Protein AF-A0AAD3VNK3-F1 (afdb_monomer_lite)

Radius of gyration: 40.12 Å; chains: 1; bounding box: 83×45×98 Å

Foldseek 3Di:
DDDPPPPCPPPCDPVNLVVLQVQQVVVVVVVDDSLVSLVVVCVVVVHDSVVSVVSNVVSCVVVVDDPPDPDDDDDDDDDDDDPDPPPVVNVVVVVVCVVVVCVVVVDDCVVVVVVVVVVVVVVVVVVVVVVVVVVVVVVVVVVVVVVVVVVVLVVLLVVLVVVLVVLVVVLVPDDPVVNVVCVVVSVVVSVVSVCVSVVD

Sequence (200 aa):
MSISNKDARIRWEDDREQDLWDFMRRRLQDGLSVTAALKEYGDKNGMSWLTARWKYYQIRSRQGETPVPRQPSKPARVSRGRRAVASQQEFFSYLTDLVEGSANSGEDIVPLIKGLSRLAMLSSEGIRLKEALRERERLAASAASEAEKARAERDRALESLQRLCSFLEEWLAAPPVERVGSLKEFSERLRAEIDSAMAN

Structure (mmCIF, N/CA/C/O backbone):
data_AF-A0AAD3VNK3-F1
#
_entry.id   AF-A0AAD3VNK3-F1
#
loop_
_atom_site.group_PDB
_atom_site.id
_atom_site.type_symbol
_atom_site.label_atom_id
_atom_site.label_alt_id
_atom_site.label_comp_id
_atom_site.label_asym_id
_atom_site.label_entity_id
_atom_site.label_seq_id
_atom_site.pdbx_PDB_ins_code
_atom_site.Cartn_x
_atom_site.Cartn_y
_atom_site.Cartn_z
_atom_site.occupancy
_atom_site.B_iso_or_equiv
_atom_site.auth_seq_id
_atom_site.auth_comp_id
_atom_site.auth_asym_id
_atom_site.auth_atom_id
_atom_site.pdbx_PDB_model_num
ATOM 1 N N . MET A 1 1 ? 14.227 -29.945 -42.981 1.00 33.59 1 MET A N 1
ATOM 2 C CA . MET A 1 1 ? 14.171 -28.905 -41.933 1.00 33.59 1 MET A CA 1
ATOM 3 C C . MET A 1 1 ? 15.283 -27.910 -42.208 1.00 33.59 1 MET A C 1
ATOM 5 O O . MET A 1 1 ? 16.437 -28.221 -41.952 1.00 33.59 1 MET A O 1
ATOM 9 N N . SER A 1 2 ? 14.953 -26.774 -42.820 1.00 38.38 2 SER A N 1
ATOM 10 C CA . SER A 1 2 ? 15.928 -25.746 -43.193 1.00 38.38 2 SER A CA 1
ATOM 11 C C . SER A 1 2 ? 15.978 -24.694 -42.094 1.00 38.38 2 SER A C 1
ATOM 13 O O . SER A 1 2 ? 15.021 -23.944 -41.912 1.00 38.38 2 SER A O 1
ATOM 15 N N . ILE A 1 3 ? 17.076 -24.662 -41.343 1.00 37.53 3 ILE A N 1
ATOM 16 C CA . ILE A 1 3 ? 17.343 -23.591 -40.384 1.00 37.53 3 ILE A CA 1
ATOM 17 C C . ILE A 1 3 ? 17.659 -22.342 -41.210 1.00 37.53 3 ILE A C 1
ATOM 19 O O . ILE A 1 3 ? 18.695 -22.248 -41.865 1.00 37.53 3 ILE A O 1
ATOM 23 N N . SER A 1 4 ? 16.702 -21.418 -41.240 1.00 36.94 4 SER A N 1
ATOM 24 C CA . SER A 1 4 ? 16.834 -20.100 -41.851 1.00 36.94 4 SER A CA 1
ATOM 25 C C . SER A 1 4 ? 17.991 -19.357 -41.182 1.00 36.94 4 SER A C 1
ATOM 27 O O . SER A 1 4 ? 17.920 -18.999 -40.009 1.00 36.94 4 SER A O 1
ATOM 29 N N . ASN A 1 5 ? 19.059 -19.113 -41.939 1.00 38.97 5 ASN A N 1
ATOM 30 C CA . ASN A 1 5 ? 20.295 -18.452 -41.505 1.00 38.97 5 ASN A CA 1
ATOM 31 C C . ASN A 1 5 ? 20.119 -16.927 -41.288 1.00 38.97 5 ASN A C 1
ATOM 33 O O . ASN A 1 5 ? 21.048 -16.149 -41.474 1.00 38.97 5 ASN A O 1
ATOM 37 N N . LYS A 1 6 ? 18.900 -16.486 -40.948 1.00 39.34 6 LYS A N 1
ATOM 38 C CA . LYS A 1 6 ? 18.552 -15.092 -40.625 1.00 39.34 6 LYS A CA 1
ATOM 39 C C . LYS A 1 6 ? 18.637 -14.780 -39.126 1.00 39.34 6 LYS A C 1
ATOM 41 O O . LYS A 1 6 ? 18.537 -13.617 -38.762 1.00 39.34 6 LYS A O 1
ATOM 46 N N . ASP A 1 7 ? 18.896 -15.793 -38.295 1.00 37.28 7 ASP A N 1
ATOM 47 C CA . ASP A 1 7 ? 19.069 -15.679 -36.838 1.00 37.28 7 ASP A CA 1
ATOM 48 C C . ASP A 1 7 ? 20.464 -16.104 -36.350 1.00 37.28 7 ASP A C 1
ATOM 50 O O . ASP A 1 7 ? 20.678 -16.399 -35.171 1.00 37.28 7 ASP A O 1
ATOM 54 N N . ALA A 1 8 ? 21.469 -16.057 -37.227 1.00 40.00 8 ALA A N 1
ATOM 55 C CA . ALA A 1 8 ? 22.847 -15.961 -36.770 1.00 40.00 8 ALA A CA 1
ATOM 56 C C . ALA A 1 8 ? 23.068 -14.544 -36.213 1.00 40.00 8 ALA A C 1
ATOM 58 O O . ALA A 1 8 ? 23.689 -13.696 -36.850 1.00 40.00 8 ALA A O 1
ATOM 59 N N . ARG A 1 9 ? 22.546 -14.272 -35.005 1.00 44.91 9 ARG A N 1
ATOM 60 C CA . ARG A 1 9 ? 23.123 -13.270 -34.099 1.00 44.91 9 ARG A CA 1
ATOM 61 C C . ARG A 1 9 ? 24.615 -13.554 -34.100 1.00 44.91 9 ARG A C 1
ATOM 63 O O . ARG A 1 9 ? 25.026 -14.551 -33.512 1.00 44.91 9 ARG A O 1
ATOM 70 N N . ILE A 1 10 ? 25.368 -12.746 -34.844 1.00 51.62 10 ILE A N 1
ATOM 71 C CA . ILE A 1 10 ? 26.801 -12.900 -35.086 1.00 51.62 10 ILE A CA 1
ATOM 72 C C . ILE A 1 10 ? 27.444 -13.163 -33.725 1.00 51.62 10 ILE A C 1
ATOM 74 O O . ILE A 1 10 ? 27.544 -12.254 -32.898 1.00 51.62 10 ILE A O 1
ATOM 78 N N . ARG A 1 11 ? 27.780 -14.431 -33.449 1.00 51.00 11 ARG A N 1
ATOM 79 C CA . ARG A 1 11 ? 28.537 -14.808 -32.260 1.00 51.00 11 ARG A CA 1
ATOM 80 C C . ARG A 1 11 ? 29.898 -14.179 -32.469 1.00 51.00 11 ARG A C 1
ATOM 82 O O . ARG A 1 11 ? 30.679 -14.615 -33.306 1.00 51.00 11 ARG A O 1
ATOM 89 N N . TRP A 1 12 ? 30.100 -13.062 -31.792 1.00 62.16 12 TRP A N 1
ATOM 90 C CA . TRP A 1 12 ? 31.376 -12.384 -31.769 1.00 62.16 12 TRP A CA 1
ATOM 91 C C . TRP A 1 12 ? 32.281 -13.216 -30.867 1.00 62.16 12 TRP A C 1
ATOM 93 O O . TRP A 1 12 ? 32.157 -13.149 -29.649 1.00 62.16 12 TRP A O 1
ATOM 103 N N . GLU A 1 13 ? 33.075 -14.092 -31.471 1.00 59.94 13 GLU A N 1
ATOM 104 C CA . GLU A 1 13 ? 34.123 -14.838 -30.772 1.00 59.94 13 GLU A CA 1
ATOM 105 C C . GLU A 1 13 ? 35.264 -13.874 -30.418 1.00 59.94 13 GLU A C 1
ATOM 107 O O . GLU A 1 13 ? 35.511 -12.913 -31.154 1.00 59.94 13 GLU A O 1
ATOM 112 N N . ASP A 1 14 ? 35.929 -14.099 -29.282 1.00 56.91 14 ASP A N 1
ATOM 113 C CA . ASP A 1 14 ? 36.948 -13.190 -28.733 1.00 56.91 14 ASP A CA 1
ATOM 114 C C . ASP A 1 14 ? 38.099 -12.930 -29.729 1.00 56.91 14 ASP A C 1
ATOM 116 O O . ASP A 1 14 ? 38.610 -11.811 -29.816 1.00 56.91 14 ASP A O 1
ATOM 120 N N . ASP A 1 15 ? 38.412 -13.905 -30.588 1.00 67.62 15 ASP A N 1
ATOM 121 C CA . ASP A 1 15 ? 39.420 -13.790 -31.651 1.00 67.62 15 ASP A CA 1
ATOM 122 C C . ASP A 1 15 ? 39.080 -12.697 -32.685 1.00 67.62 15 ASP A C 1
ATOM 124 O O . ASP A 1 15 ? 39.969 -12.051 -33.242 1.00 67.62 15 ASP A O 1
ATOM 128 N N . ARG A 1 16 ? 37.786 -12.416 -32.903 1.00 72.50 16 ARG A N 1
ATOM 129 C CA . ARG A 1 16 ? 37.324 -11.340 -33.799 1.00 72.50 16 ARG A CA 1
ATOM 130 C C . ARG A 1 16 ? 37.380 -9.960 -33.154 1.00 72.50 16 ARG A C 1
ATOM 132 O O . ARG A 1 16 ? 37.390 -8.958 -33.865 1.00 72.50 16 ARG A O 1
ATOM 139 N N . GLU A 1 17 ? 37.372 -9.871 -31.821 1.00 78.75 17 GLU A N 1
ATOM 140 C CA . GLU A 1 17 ? 37.576 -8.589 -31.134 1.00 78.75 17 GLU A CA 1
ATOM 141 C C . GLU A 1 17 ? 39.019 -8.109 -31.329 1.00 78.75 17 GLU A C 1
ATOM 143 O O . GLU A 1 17 ? 39.238 -6.941 -31.657 1.00 78.75 17 GLU A O 1
ATOM 148 N N . GLN A 1 18 ? 39.987 -9.019 -31.210 1.00 77.31 18 GLN A N 1
ATOM 149 C CA . GLN A 1 18 ? 41.397 -8.707 -31.432 1.00 77.31 18 GLN A CA 1
ATOM 150 C C . GLN A 1 18 ? 41.688 -8.368 -32.904 1.00 77.31 18 GLN A C 1
ATOM 152 O O . GLN A 1 18 ? 42.373 -7.384 -33.176 1.00 77.31 18 GLN A O 1
ATOM 157 N N . ASP A 1 19 ? 41.105 -9.107 -33.852 1.00 83.94 19 ASP A N 1
ATOM 158 C CA . ASP A 1 19 ? 41.248 -8.830 -35.288 1.00 83.94 19 ASP A CA 1
ATOM 159 C C . ASP A 1 19 ? 40.692 -7.451 -35.691 1.00 83.94 19 ASP A C 1
ATOM 161 O O . ASP A 1 19 ? 41.389 -6.664 -36.334 1.00 83.94 19 ASP A O 1
ATOM 165 N N . LEU A 1 20 ? 39.475 -7.101 -35.245 1.00 84.38 20 LEU A N 1
ATOM 166 C CA . LEU A 1 20 ? 38.902 -5.766 -35.463 1.00 84.38 20 LEU A CA 1
ATOM 167 C C . LEU A 1 20 ? 39.819 -4.676 -34.897 1.00 84.38 20 LEU A C 1
ATOM 169 O O . LEU A 1 20 ? 40.011 -3.625 -35.512 1.00 84.38 20 LEU A O 1
ATOM 173 N N . TRP A 1 21 ? 40.383 -4.916 -33.718 1.00 84.06 21 TRP A N 1
ATOM 174 C CA . TRP A 1 21 ? 41.258 -3.963 -33.061 1.00 84.06 21 TRP A CA 1
ATOM 175 C C . TRP A 1 21 ? 42.575 -3.743 -33.814 1.00 84.06 21 TRP A C 1
ATOM 177 O O . TRP A 1 21 ? 42.965 -2.599 -34.067 1.00 84.06 21 TRP A O 1
ATOM 187 N N . ASP A 1 22 ? 43.231 -4.823 -34.232 1.00 85.00 22 ASP A N 1
ATOM 188 C CA . ASP A 1 22 ? 44.486 -4.762 -34.980 1.00 85.00 22 ASP A CA 1
ATOM 189 C C . ASP A 1 22 ? 44.280 -4.193 -36.392 1.00 85.00 22 ASP A C 1
ATOM 191 O O . ASP A 1 22 ? 45.107 -3.409 -36.873 1.00 85.00 22 ASP A O 1
ATOM 195 N N . PHE A 1 23 ? 43.147 -4.500 -37.032 1.00 86.38 23 PHE A N 1
ATOM 196 C CA . PHE A 1 23 ? 42.747 -3.903 -38.304 1.00 86.38 23 PHE A CA 1
ATOM 197 C C . PHE A 1 23 ? 42.584 -2.384 -38.187 1.00 86.38 23 PHE A C 1
ATOM 199 O O . PHE A 1 23 ? 43.155 -1.625 -38.976 1.00 86.38 23 PHE A O 1
ATOM 206 N N . MET A 1 24 ? 41.849 -1.933 -37.168 1.00 84.81 24 MET A N 1
ATOM 207 C CA . MET A 1 24 ? 41.629 -0.512 -36.911 1.00 84.81 24 MET A CA 1
ATOM 208 C C . MET A 1 24 ? 42.936 0.211 -36.596 1.00 84.81 24 MET A C 1
ATOM 210 O O . MET A 1 24 ? 43.177 1.288 -37.134 1.00 84.81 24 MET A O 1
ATOM 214 N N . ARG A 1 25 ? 43.820 -0.384 -35.789 1.00 81.81 25 ARG A N 1
ATOM 215 C CA . ARG A 1 25 ? 45.122 0.206 -35.453 1.00 81.81 25 ARG A CA 1
ATOM 216 C C . ARG A 1 25 ? 45.997 0.422 -36.691 1.00 81.81 25 ARG A C 1
ATOM 218 O O . ARG A 1 25 ? 46.574 1.497 -36.827 1.00 81.81 25 ARG A O 1
ATOM 225 N N . ARG A 1 26 ? 46.060 -0.551 -37.608 1.00 82.31 26 ARG A N 1
ATOM 226 C CA . ARG A 1 26 ? 46.810 -0.424 -38.873 1.00 82.31 26 ARG A CA 1
ATOM 227 C C . ARG A 1 26 ? 46.220 0.665 -39.769 1.00 82.31 26 ARG A C 1
ATOM 229 O O . ARG A 1 26 ? 46.938 1.545 -40.220 1.00 82.31 26 ARG A O 1
ATOM 236 N N . ARG A 1 27 ? 44.897 0.676 -39.947 1.00 81.06 27 ARG A N 1
ATOM 237 C CA . ARG A 1 27 ? 44.218 1.660 -40.807 1.00 81.06 27 ARG A CA 1
ATOM 238 C C . ARG A 1 27 ? 44.262 3.086 -40.271 1.00 81.06 27 ARG A C 1
ATOM 240 O O . ARG A 1 27 ? 44.321 4.033 -41.050 1.00 81.06 27 ARG A O 1
ATOM 247 N N . LEU A 1 28 ? 44.271 3.245 -38.952 1.00 79.50 28 LEU A N 1
ATOM 248 C CA . LEU A 1 28 ? 44.457 4.546 -38.316 1.00 79.50 28 LEU A CA 1
ATOM 249 C C . LEU A 1 28 ? 45.907 5.040 -38.434 1.00 79.50 28 LEU A C 1
ATOM 251 O O . LEU A 1 28 ? 46.114 6.242 -38.576 1.00 79.50 28 LEU A O 1
ATOM 255 N N . GLN A 1 29 ? 46.899 4.140 -38.431 1.00 77.44 29 GLN A N 1
ATOM 256 C CA . GLN A 1 29 ? 48.293 4.486 -38.754 1.00 77.44 29 GLN A CA 1
ATOM 257 C C . GLN A 1 29 ? 48.458 4.891 -40.226 1.00 77.44 29 GLN A C 1
ATOM 259 O O . GLN A 1 29 ? 49.213 5.817 -40.510 1.00 77.44 29 GLN A O 1
ATOM 264 N N . ASP A 1 30 ? 47.688 4.279 -41.131 1.00 77.25 30 ASP A N 1
ATOM 265 C CA . ASP A 1 30 ? 47.609 4.648 -42.554 1.00 77.25 30 ASP A CA 1
ATOM 266 C C . ASP A 1 30 ? 46.892 6.003 -42.792 1.00 77.25 30 ASP A C 1
ATOM 268 O O . ASP A 1 30 ? 46.794 6.470 -43.927 1.00 77.25 30 ASP A O 1
ATOM 272 N N . GLY A 1 31 ? 46.372 6.650 -41.739 1.00 72.88 31 GLY A N 1
ATOM 273 C CA . GLY A 1 31 ? 45.708 7.956 -41.811 1.00 72.88 31 GLY A CA 1
ATOM 274 C C . GLY A 1 31 ? 44.238 7.920 -42.246 1.00 72.88 31 GLY A C 1
ATOM 275 O O . GLY A 1 31 ? 43.652 8.979 -42.480 1.00 72.88 31 GLY A O 1
ATOM 276 N N . LEU A 1 32 ? 43.613 6.739 -42.342 1.00 73.00 32 LEU A N 1
ATOM 277 C CA . LEU A 1 32 ? 42.178 6.644 -42.620 1.00 73.00 32 LEU A CA 1
ATOM 278 C C . LEU A 1 32 ? 41.343 7.096 -41.419 1.00 73.00 32 LEU A C 1
ATOM 280 O O . LEU A 1 32 ? 41.708 6.899 -40.260 1.00 73.00 32 LEU A O 1
ATOM 284 N N . SER A 1 33 ? 40.167 7.663 -41.692 1.00 75.44 33 SER A N 1
ATOM 285 C CA . SER A 1 33 ? 39.205 7.971 -40.635 1.00 75.44 33 SER A CA 1
ATOM 286 C C . SER A 1 33 ? 38.643 6.684 -40.021 1.00 75.44 33 SER A C 1
ATOM 288 O O . SER A 1 33 ? 38.438 5.684 -40.712 1.00 75.44 33 SER A O 1
ATOM 290 N N . VAL A 1 34 ? 38.335 6.725 -38.719 1.00 74.38 34 VAL A N 1
ATOM 291 C CA . VAL A 1 34 ? 37.722 5.608 -37.971 1.00 74.38 34 VAL A CA 1
ATOM 292 C C . VAL A 1 34 ? 36.493 5.064 -38.710 1.00 74.38 34 VAL A C 1
ATOM 294 O O . VAL A 1 34 ? 36.331 3.858 -38.860 1.00 74.38 34 VAL A O 1
ATOM 297 N N . THR A 1 35 ? 35.652 5.954 -39.235 1.00 75.25 35 THR A N 1
ATOM 298 C CA . THR A 1 35 ? 34.441 5.598 -39.984 1.00 75.25 35 THR A CA 1
ATOM 299 C C . THR A 1 35 ? 34.752 4.884 -41.300 1.00 75.25 35 THR A C 1
ATOM 301 O O . THR A 1 35 ? 34.086 3.902 -41.620 1.00 75.25 35 THR A O 1
ATOM 304 N N . ALA A 1 36 ? 35.755 5.341 -42.058 1.00 74.69 36 ALA A N 1
ATOM 305 C CA . ALA A 1 36 ? 36.152 4.699 -43.312 1.00 74.69 36 ALA A CA 1
ATOM 306 C C . ALA A 1 36 ? 36.748 3.305 -43.064 1.00 74.69 36 ALA A C 1
ATOM 308 O O . ALA A 1 36 ? 36.368 2.348 -43.734 1.00 74.69 36 ALA A O 1
ATOM 309 N N . ALA A 1 37 ? 37.599 3.174 -42.043 1.00 81.62 37 ALA A N 1
ATOM 310 C CA . ALA A 1 37 ? 38.186 1.897 -41.649 1.00 81.62 37 ALA A CA 1
ATOM 311 C C . ALA A 1 37 ? 37.121 0.890 -41.171 1.00 81.62 37 ALA A C 1
ATOM 313 O O . ALA A 1 37 ? 37.152 -0.275 -41.554 1.00 81.62 37 ALA A O 1
ATOM 314 N N . LEU A 1 38 ? 36.122 1.327 -40.397 1.00 83.94 38 LEU A N 1
ATOM 315 C CA . LEU A 1 38 ? 35.040 0.446 -39.934 1.00 83.94 38 LEU A CA 1
ATOM 316 C C . LEU A 1 38 ? 34.092 0.008 -41.053 1.00 83.94 38 LEU A C 1
ATOM 318 O O . LEU A 1 38 ? 33.569 -1.104 -40.997 1.00 83.94 38 LEU A O 1
ATOM 322 N N . LYS A 1 39 ? 33.873 0.857 -42.064 1.00 79.44 39 LYS A N 1
ATOM 323 C CA . LYS A 1 39 ? 33.141 0.472 -43.278 1.00 79.44 39 LYS A CA 1
ATOM 324 C C . LYS A 1 39 ? 33.917 -0.579 -44.067 1.00 79.44 39 LYS A C 1
ATOM 326 O O . LYS A 1 39 ? 33.365 -1.634 -44.350 1.00 79.44 39 LYS A O 1
ATOM 331 N N . GLU A 1 40 ? 35.213 -0.354 -44.292 1.00 82.94 40 GLU A N 1
ATOM 332 C CA . GLU A 1 40 ? 36.092 -1.328 -44.955 1.00 82.94 40 GLU A CA 1
ATOM 333 C C . GLU A 1 40 ? 36.112 -2.674 -44.210 1.00 82.94 40 GLU A C 1
ATOM 335 O O . GLU A 1 40 ? 36.073 -3.735 -44.832 1.00 82.94 40 GLU A O 1
ATOM 340 N N . TYR A 1 41 ? 36.133 -2.647 -42.874 1.00 83.50 41 TYR A N 1
ATOM 341 C CA . TYR A 1 41 ? 36.065 -3.857 -42.057 1.00 83.50 41 TYR A CA 1
ATOM 342 C C . TYR A 1 41 ? 34.707 -4.561 -42.159 1.00 83.50 41 TYR A C 1
ATOM 344 O O . TYR A 1 41 ? 34.655 -5.789 -42.251 1.00 83.50 41 TYR A O 1
ATOM 352 N N . GLY A 1 42 ? 33.614 -3.792 -42.147 1.00 81.00 42 GLY A N 1
ATOM 353 C CA . GLY A 1 42 ? 32.256 -4.309 -42.296 1.00 81.00 42 GLY A CA 1
ATOM 354 C C . GLY A 1 42 ? 32.052 -5.022 -43.630 1.00 81.00 42 GLY A C 1
ATOM 355 O O . GLY A 1 42 ? 31.604 -6.170 -43.652 1.00 81.00 42 GLY A O 1
ATOM 356 N N . ASP A 1 43 ? 32.491 -4.384 -44.716 1.00 79.31 43 ASP A N 1
ATOM 357 C CA . ASP A 1 43 ? 32.391 -4.911 -46.078 1.00 79.31 43 ASP A CA 1
ATOM 358 C C . ASP A 1 43 ? 33.223 -6.191 -46.254 1.00 79.31 43 ASP A C 1
ATOM 360 O O . ASP A 1 43 ? 32.750 -7.168 -46.835 1.00 79.31 43 ASP A O 1
ATOM 364 N N . LYS A 1 44 ? 34.438 -6.235 -45.689 1.00 82.31 44 LYS A N 1
ATOM 365 C CA . LYS A 1 44 ? 35.325 -7.412 -45.755 1.00 82.31 44 LYS A CA 1
ATOM 366 C C . LYS A 1 44 ? 34.812 -8.618 -44.972 1.00 82.31 44 LYS A C 1
ATOM 368 O O . LYS A 1 44 ? 35.072 -9.750 -45.368 1.00 82.31 44 LYS A O 1
ATOM 373 N N . ASN A 1 45 ? 34.101 -8.386 -43.872 1.00 78.00 45 ASN A N 1
ATOM 374 C CA . ASN A 1 45 ? 33.665 -9.442 -42.957 1.00 78.00 45 ASN A CA 1
ATOM 375 C C . ASN A 1 45 ? 32.164 -9.760 -43.052 1.00 78.00 45 ASN A C 1
ATOM 377 O O . ASN A 1 45 ? 31.640 -10.493 -42.209 1.00 78.00 45 ASN A O 1
ATOM 381 N N . GLY A 1 46 ? 31.463 -9.212 -44.052 1.00 73.62 46 GLY A N 1
ATOM 382 C CA . GLY A 1 46 ? 30.032 -9.446 -44.264 1.00 73.62 46 GLY A CA 1
ATOM 383 C C . GLY A 1 46 ? 29.162 -8.995 -43.087 1.00 73.62 46 GLY A C 1
ATOM 384 O O . GLY A 1 46 ? 28.144 -9.621 -42.794 1.00 73.62 46 GLY A O 1
ATOM 385 N N . MET A 1 47 ? 29.575 -7.941 -42.377 1.00 75.75 47 MET A N 1
ATOM 386 C CA . MET A 1 47 ? 28.881 -7.424 -41.199 1.00 75.75 47 MET A CA 1
ATOM 387 C C . MET A 1 47 ? 28.485 -5.964 -41.389 1.00 75.75 47 MET A C 1
ATOM 389 O O . MET A 1 47 ? 29.169 -5.197 -42.060 1.00 75.75 47 MET A O 1
ATOM 393 N N . SER A 1 48 ? 27.389 -5.550 -40.749 1.00 76.88 48 SER A N 1
ATOM 394 C CA . SER A 1 48 ? 27.020 -4.137 -40.758 1.00 76.88 48 SER A CA 1
ATOM 395 C C . SER A 1 48 ? 28.135 -3.312 -40.118 1.00 76.88 48 SER A C 1
ATOM 397 O O . SER A 1 48 ? 28.585 -3.608 -39.005 1.00 76.88 48 SER A O 1
ATOM 399 N N . TRP A 1 49 ? 28.544 -2.239 -40.795 1.00 75.38 49 TRP A N 1
ATOM 400 C CA . TRP A 1 49 ? 29.534 -1.302 -40.271 1.00 75.38 49 TRP A CA 1
ATOM 401 C C . TRP A 1 49 ? 29.105 -0.709 -38.915 1.00 75.38 49 TRP A C 1
ATOM 403 O O . TRP A 1 49 ? 29.957 -0.381 -38.095 1.00 75.38 49 TRP A O 1
ATOM 413 N N . LEU A 1 50 ? 27.795 -0.633 -38.627 1.00 71.38 50 LEU A N 1
ATOM 414 C CA . LEU A 1 50 ? 27.261 -0.226 -37.321 1.00 71.38 50 LEU A CA 1
ATOM 415 C C . LEU A 1 50 ? 27.565 -1.255 -36.230 1.00 71.38 50 LEU A C 1
ATOM 417 O O . LEU A 1 50 ? 27.871 -0.883 -35.099 1.00 71.38 50 LEU A O 1
ATOM 421 N N . THR A 1 51 ? 27.520 -2.545 -36.564 1.00 76.25 51 THR A N 1
ATOM 422 C CA . THR A 1 51 ? 27.906 -3.623 -35.649 1.00 76.25 51 THR A CA 1
ATOM 423 C C . THR A 1 51 ? 29.413 -3.595 -35.395 1.00 76.25 51 THR A C 1
ATOM 425 O O . THR A 1 51 ? 29.826 -3.648 -34.237 1.00 76.25 51 THR A O 1
ATOM 428 N N . ALA A 1 52 ? 30.224 -3.412 -36.445 1.00 78.56 52 ALA A N 1
ATOM 429 C CA . ALA A 1 52 ? 31.672 -3.220 -36.324 1.00 78.56 52 ALA A CA 1
ATOM 430 C C . ALA A 1 52 ? 32.014 -1.984 -35.478 1.00 78.56 52 ALA A C 1
ATOM 432 O O . ALA A 1 52 ? 32.848 -2.052 -34.578 1.00 78.56 52 ALA A O 1
ATOM 433 N N . ARG A 1 53 ? 31.311 -0.866 -35.697 1.00 76.94 53 ARG A N 1
ATOM 434 C CA . ARG A 1 53 ? 31.463 0.372 -34.925 1.00 76.94 53 ARG A CA 1
ATOM 435 C C . ARG A 1 53 ? 31.110 0.167 -33.461 1.00 76.94 53 ARG A C 1
ATOM 437 O O . ARG A 1 53 ? 31.913 0.502 -32.597 1.00 76.94 53 ARG A O 1
ATOM 444 N N . TRP A 1 54 ? 29.939 -0.395 -33.168 1.00 76.75 54 TRP A N 1
ATOM 445 C CA . TRP A 1 54 ? 29.507 -0.650 -31.793 1.00 76.75 54 TRP A CA 1
ATOM 446 C C . TRP A 1 54 ? 30.528 -1.512 -31.037 1.00 76.75 54 TRP A C 1
ATOM 448 O O . TRP A 1 54 ? 30.930 -1.167 -29.924 1.00 76.75 54 TRP A O 1
ATOM 458 N N . LYS A 1 55 ? 31.031 -2.572 -31.681 1.00 79.88 55 LYS A N 1
ATOM 459 C CA . LYS A 1 55 ? 32.072 -3.438 -31.120 1.00 79.88 55 LYS A CA 1
ATOM 460 C C . LYS A 1 55 ? 33.412 -2.742 -30.942 1.00 79.88 55 LYS A C 1
ATOM 462 O O . LYS A 1 55 ? 34.020 -2.884 -29.886 1.00 79.88 55 LYS A O 1
ATOM 467 N N . TYR A 1 56 ? 33.838 -1.931 -31.903 1.00 81.50 56 TYR A N 1
ATOM 468 C CA . TYR A 1 56 ? 35.074 -1.161 -31.802 1.00 81.50 56 TYR A CA 1
ATOM 469 C C . TYR A 1 56 ? 35.083 -0.241 -30.574 1.00 81.50 56 TYR A C 1
ATOM 471 O O . TYR A 1 56 ? 36.044 -0.257 -29.811 1.00 81.50 56 TYR A O 1
ATOM 479 N N . TYR A 1 57 ? 34.002 0.502 -30.314 1.00 79.12 57 TYR A N 1
ATOM 480 C CA . TYR A 1 57 ? 33.927 1.358 -29.122 1.00 79.12 57 TYR A CA 1
ATOM 481 C C . TYR A 1 57 ? 33.821 0.550 -27.822 1.00 79.12 57 TYR A C 1
ATOM 483 O O . TYR A 1 57 ? 34.394 0.948 -26.807 1.00 79.12 57 TYR A O 1
ATOM 491 N N . GLN A 1 58 ? 33.166 -0.615 -27.851 1.00 75.38 58 GLN A N 1
ATOM 492 C CA . GLN A 1 58 ? 33.151 -1.534 -26.714 1.00 75.38 58 GLN A CA 1
ATOM 493 C C . GLN A 1 58 ? 34.569 -2.032 -26.379 1.00 75.38 58 GLN A C 1
ATOM 495 O O . GLN A 1 58 ? 34.972 -1.983 -25.218 1.00 75.38 58 GLN A O 1
ATOM 500 N N . ILE A 1 59 ? 35.353 -2.442 -27.377 1.00 78.12 59 ILE A N 1
ATOM 501 C CA . ILE A 1 59 ? 36.743 -2.895 -27.202 1.00 78.12 59 ILE A CA 1
ATOM 502 C C . ILE A 1 59 ? 37.636 -1.733 -26.763 1.00 78.12 59 ILE A C 1
ATOM 504 O O . ILE A 1 59 ? 38.372 -1.860 -25.788 1.00 78.12 59 ILE A O 1
ATOM 508 N N . ARG A 1 60 ? 37.501 -0.563 -27.395 1.00 72.94 60 ARG A N 1
ATOM 509 C CA . ARG A 1 60 ? 38.224 0.662 -27.026 1.00 72.94 60 ARG A CA 1
ATOM 510 C C . ARG A 1 60 ? 38.011 1.036 -25.561 1.00 72.94 60 ARG A C 1
ATOM 512 O O . ARG A 1 60 ? 38.967 1.357 -24.861 1.00 72.94 60 ARG A O 1
ATOM 519 N N . SER A 1 61 ? 36.769 0.939 -25.080 1.00 66.25 61 SER A N 1
ATOM 520 C CA . SER A 1 61 ? 36.437 1.209 -23.676 1.00 66.25 61 SER A CA 1
ATOM 521 C C . SER A 1 61 ? 37.072 0.200 -22.708 1.00 66.25 61 SER A C 1
ATOM 523 O O . SER A 1 61 ? 37.477 0.579 -21.612 1.00 66.25 61 SER A O 1
ATOM 525 N N . ARG A 1 62 ? 37.223 -1.070 -23.121 1.00 69.06 62 ARG A N 1
ATOM 526 C CA . ARG A 1 62 ? 37.896 -2.127 -22.342 1.00 69.06 62 ARG A CA 1
ATOM 527 C C . ARG A 1 62 ? 39.413 -1.959 -22.320 1.00 69.06 62 ARG A C 1
ATOM 529 O O . ARG A 1 62 ? 40.034 -2.239 -21.302 1.00 69.06 62 ARG A O 1
ATOM 536 N N . GLN A 1 63 ? 39.993 -1.505 -23.428 1.00 67.31 63 GLN A N 1
ATOM 537 C CA . GLN A 1 63 ? 41.435 -1.298 -23.558 1.00 67.31 63 GLN A CA 1
ATOM 538 C C . GLN A 1 63 ? 41.920 0.022 -22.944 1.00 67.31 63 GLN A C 1
ATOM 540 O O . GLN A 1 63 ? 43.123 0.233 -22.822 1.00 67.31 63 GLN A O 1
ATOM 545 N N . GLY A 1 64 ? 41.008 0.905 -22.523 1.00 54.12 64 GLY A N 1
ATOM 546 C CA . GLY A 1 64 ? 41.368 2.160 -21.864 1.00 54.12 64 GLY A CA 1
ATOM 547 C C . GLY A 1 64 ? 42.120 3.142 -22.768 1.00 54.12 64 GLY A C 1
ATOM 548 O O . GLY A 1 64 ? 42.708 4.094 -22.259 1.00 54.12 64 GLY A O 1
ATOM 549 N N . GLU A 1 65 ? 42.105 2.939 -24.092 1.00 51.06 65 GLU A N 1
ATOM 550 C CA . GLU A 1 65 ? 42.649 3.907 -25.043 1.00 51.06 65 GLU A CA 1
ATOM 551 C C . GLU A 1 65 ? 41.701 5.111 -25.110 1.00 51.06 65 GLU A C 1
ATOM 553 O O . GLU A 1 65 ? 40.686 5.122 -25.818 1.00 51.06 65 GLU A O 1
ATOM 558 N N . THR A 1 66 ? 42.049 6.148 -24.345 1.00 46.03 66 THR A N 1
ATOM 559 C CA . THR A 1 66 ? 41.561 7.506 -24.571 1.00 46.03 66 THR A CA 1
ATOM 560 C C . THR A 1 66 ? 41.796 7.887 -26.031 1.00 46.03 66 THR A C 1
ATOM 562 O O . THR A 1 66 ? 42.757 7.423 -26.653 1.00 46.03 66 THR A O 1
ATOM 565 N N . PRO A 1 67 ? 40.898 8.689 -26.626 1.00 42.62 67 PRO A N 1
ATOM 566 C CA . PRO A 1 67 ? 41.001 9.023 -28.033 1.00 42.62 67 PRO A CA 1
ATOM 567 C C . PRO A 1 67 ? 42.363 9.610 -28.315 1.00 42.62 67 PRO A C 1
ATOM 569 O O . PRO A 1 67 ? 42.698 10.545 -27.605 1.00 42.62 67 PRO A O 1
ATOM 572 N N . VAL A 1 68 ? 43.108 9.054 -29.288 1.00 40.66 68 VAL A N 1
ATOM 573 C CA . VAL A 1 68 ? 44.413 9.563 -29.739 1.00 40.66 68 VAL A CA 1
ATOM 574 C C . VAL A 1 68 ? 44.296 11.078 -29.854 1.00 40.66 68 VAL A C 1
ATOM 576 O O . VAL A 1 68 ? 43.714 11.574 -30.823 1.00 40.66 68 VAL A O 1
ATOM 579 N N . PRO A 1 69 ? 44.791 11.833 -28.863 1.00 42.31 69 PRO A N 1
ATOM 580 C CA . PRO A 1 69 ? 44.881 13.260 -28.985 1.00 42.31 69 PRO A CA 1
ATOM 581 C C . PRO A 1 69 ? 46.190 13.497 -29.729 1.00 42.31 69 PRO A C 1
ATOM 583 O O . PRO A 1 69 ? 47.188 12.800 -29.517 1.00 42.31 69 PRO A O 1
ATOM 586 N N . ARG A 1 70 ? 46.228 14.515 -30.582 1.00 38.88 70 ARG A N 1
ATOM 587 C CA . ARG A 1 70 ? 47.506 15.145 -30.923 1.00 38.88 70 ARG A CA 1
ATOM 588 C C . ARG A 1 70 ? 48.255 15.393 -29.590 1.00 38.88 70 ARG A C 1
ATOM 590 O O . ARG A 1 70 ? 47.695 16.015 -28.693 1.00 38.88 70 ARG A O 1
ATOM 597 N N . GLN A 1 71 ? 49.441 14.803 -29.412 1.00 40.38 71 GLN A N 1
ATOM 598 C CA . GLN A 1 71 ? 50.289 14.938 -28.208 1.00 40.38 71 GLN A CA 1
ATOM 599 C C . GLN A 1 71 ? 50.620 16.420 -27.884 1.00 40.38 71 GLN A C 1
ATOM 601 O O . GLN A 1 71 ? 50.507 17.233 -28.803 1.00 40.38 71 GLN A O 1
ATOM 606 N N . PRO A 1 72 ? 51.169 16.791 -26.690 1.00 43.19 72 PRO A N 1
ATOM 607 C CA . PRO A 1 72 ? 51.442 16.004 -25.462 1.00 43.19 72 PRO A CA 1
ATOM 608 C C . PRO A 1 72 ? 51.106 16.710 -24.105 1.00 43.19 72 PRO A C 1
ATOM 610 O O . PRO A 1 72 ? 51.162 17.930 -24.003 1.00 43.19 72 PRO A O 1
ATOM 613 N N . SER A 1 73 ? 50.880 15.953 -23.010 1.00 31.31 73 SER A N 1
ATOM 614 C CA . SER A 1 73 ? 51.614 16.054 -21.709 1.00 31.31 73 SER A CA 1
ATOM 615 C C . SER A 1 73 ? 50.915 15.366 -20.502 1.00 31.31 73 SER A C 1
ATOM 617 O O . SER A 1 73 ? 49.831 15.748 -20.094 1.00 31.31 73 SER A O 1
ATOM 619 N N . LYS A 1 74 ? 51.622 14.357 -19.950 1.00 33.44 74 LYS A N 1
ATOM 620 C CA . LYS A 1 74 ? 51.683 13.729 -18.595 1.00 33.44 74 LYS A CA 1
ATOM 621 C C . LYS A 1 74 ? 50.414 13.397 -17.749 1.00 33.44 74 LYS A C 1
ATOM 623 O O . LYS A 1 74 ? 49.435 14.127 -17.760 1.00 33.44 74 LYS A O 1
ATOM 628 N N . PRO A 1 75 ? 50.445 12.291 -16.959 1.00 42.78 75 PRO A N 1
ATOM 629 C CA . PRO A 1 75 ? 49.243 11.585 -16.500 1.00 42.78 75 PRO A CA 1
ATOM 630 C C . PRO A 1 75 ? 48.850 11.883 -15.041 1.00 42.78 75 PRO A C 1
ATOM 632 O O . PRO A 1 75 ? 49.711 12.095 -14.187 1.00 42.78 75 PRO A O 1
ATOM 635 N N . ALA A 1 76 ? 47.552 11.784 -14.729 1.00 33.34 76 ALA A N 1
ATOM 636 C CA . ALA A 1 76 ? 47.039 11.750 -13.359 1.00 33.34 76 ALA A CA 1
ATOM 637 C C . ALA A 1 76 ? 46.281 10.437 -13.074 1.00 33.34 76 ALA A C 1
ATOM 639 O O . ALA A 1 76 ? 45.433 9.997 -13.844 1.00 33.34 76 ALA A O 1
ATOM 640 N N . ARG A 1 77 ? 46.679 9.832 -11.949 1.00 35.25 77 ARG A N 1
ATOM 641 C CA . ARG A 1 77 ? 46.235 8.611 -11.251 1.00 35.25 77 ARG A CA 1
ATOM 642 C C . ARG A 1 77 ? 44.842 8.046 -11.572 1.00 35.25 77 ARG A C 1
ATOM 644 O O . ARG A 1 77 ? 43.823 8.706 -11.407 1.00 35.25 77 ARG A O 1
ATOM 651 N N . VAL A 1 78 ? 44.832 6.737 -11.833 1.00 39.38 78 VAL A N 1
ATOM 652 C CA . VAL A 1 78 ? 43.648 5.879 -11.969 1.00 39.38 78 VAL A CA 1
ATOM 653 C C . VAL A 1 78 ? 43.249 5.309 -10.602 1.00 39.38 78 VAL A C 1
ATOM 655 O O . VAL A 1 78 ? 44.013 4.562 -9.990 1.00 39.38 78 VAL A O 1
ATOM 658 N N . SER A 1 79 ? 42.034 5.626 -10.148 1.00 34.06 79 SER A N 1
ATOM 659 C CA . SER A 1 79 ? 41.352 4.915 -9.062 1.00 34.06 79 SER A CA 1
ATOM 660 C C . SER A 1 79 ? 40.459 3.812 -9.629 1.00 34.06 79 SER A C 1
ATOM 662 O O . SER A 1 79 ? 39.657 4.030 -10.535 1.00 34.06 79 SER A O 1
ATOM 664 N N . ARG A 1 80 ? 40.630 2.617 -9.059 1.00 40.44 80 ARG A N 1
ATOM 665 C CA . ARG A 1 80 ? 39.874 1.381 -9.289 1.00 40.44 80 ARG A CA 1
ATOM 666 C C . ARG A 1 80 ? 38.361 1.558 -9.128 1.00 40.44 80 ARG A C 1
ATOM 668 O O . ARG A 1 80 ? 37.902 2.127 -8.146 1.00 40.44 80 ARG A O 1
ATOM 675 N N . GLY A 1 81 ? 37.630 0.841 -9.981 1.00 41.72 81 GLY A N 1
ATOM 676 C CA . GLY A 1 81 ? 36.463 0.069 -9.557 1.00 41.72 81 GLY A CA 1
ATOM 677 C C . GLY A 1 81 ? 35.144 0.826 -9.483 1.00 41.72 81 GLY A C 1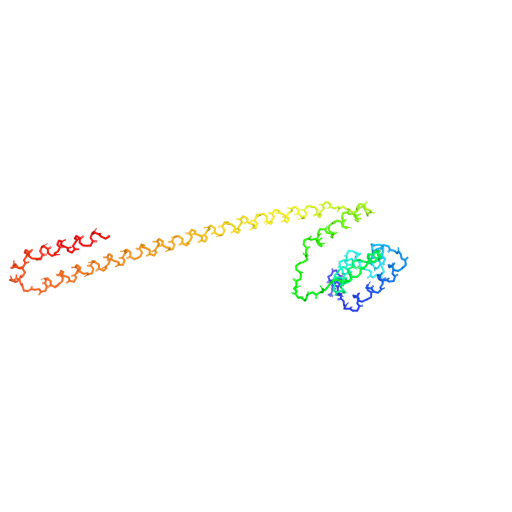
ATOM 678 O O . GLY A 1 81 ? 34.712 1.228 -8.411 1.00 41.72 81 GLY A O 1
ATOM 679 N N . ARG A 1 82 ? 34.431 0.880 -10.609 1.00 32.62 82 ARG A N 1
ATOM 680 C CA . ARG A 1 82 ? 32.963 0.888 -10.664 1.00 32.62 82 ARG A CA 1
ATOM 681 C C . ARG A 1 82 ? 32.555 0.399 -12.049 1.00 32.62 82 ARG A C 1
ATOM 683 O O . ARG A 1 82 ? 33.137 0.828 -13.039 1.00 32.62 82 ARG A O 1
ATOM 690 N N . ARG A 1 83 ? 31.577 -0.512 -12.126 1.00 39.44 83 ARG A N 1
ATOM 691 C CA . ARG A 1 83 ? 30.860 -0.790 -13.380 1.00 39.44 83 ARG A CA 1
ATOM 692 C C . ARG A 1 83 ? 30.256 0.541 -13.820 1.00 39.44 83 ARG A C 1
ATOM 694 O O . ARG A 1 83 ? 29.303 1.007 -13.200 1.00 39.44 83 ARG A O 1
ATOM 701 N N . ALA A 1 84 ? 30.889 1.187 -14.792 1.00 40.94 84 ALA A N 1
ATOM 702 C CA . ALA A 1 84 ? 30.450 2.467 -15.303 1.00 40.94 84 ALA A CA 1
ATOM 703 C C . ALA A 1 84 ? 29.134 2.241 -16.048 1.00 40.94 84 ALA A C 1
AT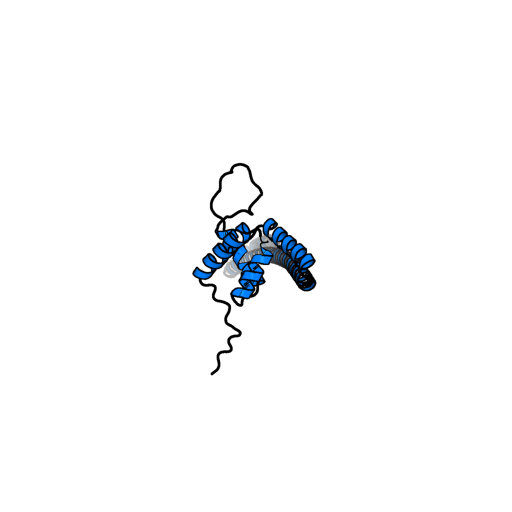OM 705 O O . ALA A 1 84 ? 29.090 1.628 -17.112 1.00 40.94 84 ALA A O 1
ATOM 706 N N . VAL A 1 85 ? 28.047 2.721 -15.451 1.00 43.91 85 VAL A N 1
ATOM 707 C CA . VAL A 1 85 ? 26.951 3.286 -16.233 1.00 43.91 85 VAL A CA 1
ATOM 708 C C . VAL A 1 85 ? 27.630 4.313 -17.137 1.00 43.91 85 VAL A C 1
ATOM 710 O O . VAL A 1 85 ? 28.248 5.230 -16.595 1.00 43.91 85 VAL A O 1
ATOM 713 N N . ALA A 1 86 ? 27.634 4.085 -18.457 1.00 50.88 86 ALA A N 1
ATOM 714 C CA . ALA A 1 86 ? 28.265 4.981 -19.428 1.00 50.88 86 ALA A CA 1
ATOM 715 C C . ALA A 1 86 ? 27.923 6.423 -19.047 1.00 50.88 86 ALA A C 1
ATOM 717 O O . ALA A 1 86 ? 26.745 6.750 -18.853 1.00 50.88 86 ALA A O 1
ATOM 718 N N . SER A 1 87 ? 28.950 7.234 -18.793 1.00 62.47 87 SER A N 1
ATOM 719 C CA . SER A 1 87 ? 28.736 8.571 -18.247 1.00 62.47 87 SER A CA 1
ATOM 720 C C . SER A 1 87 ? 27.876 9.367 -19.235 1.00 62.47 87 SER A C 1
ATOM 722 O O . SER A 1 87 ? 27.989 9.184 -20.446 1.00 62.47 87 SER A O 1
ATOM 724 N N . GLN A 1 88 ? 26.979 10.238 -18.755 1.00 55.53 88 GLN A N 1
ATOM 725 C CA . GLN A 1 88 ? 26.132 11.051 -19.647 1.00 55.53 88 GLN A CA 1
ATOM 726 C C . GLN A 1 88 ? 26.973 11.778 -20.713 1.00 55.53 88 GLN A C 1
ATOM 728 O O . GLN A 1 88 ? 26.542 11.910 -21.853 1.00 55.53 88 GLN A O 1
ATOM 733 N N . GLN A 1 89 ? 28.211 12.144 -20.366 1.00 57.12 89 GLN A N 1
ATOM 734 C CA . GLN A 1 89 ? 29.211 12.722 -21.260 1.00 57.12 89 GLN A CA 1
ATOM 735 C C . GLN A 1 89 ? 29.562 11.820 -22.463 1.00 57.12 89 GLN A C 1
ATOM 737 O O . GLN A 1 89 ? 29.650 12.314 -23.582 1.00 57.12 89 GLN A O 1
ATOM 742 N N . GLU A 1 90 ? 29.734 10.511 -22.252 1.00 60.22 90 GLU A N 1
ATOM 743 C CA . GLU A 1 90 ? 30.025 9.514 -23.301 1.00 60.22 90 GLU A CA 1
ATOM 744 C C . GLU A 1 90 ? 28.816 9.247 -24.198 1.00 60.22 90 GLU A C 1
ATOM 746 O O . GLU A 1 90 ? 28.948 8.990 -25.394 1.00 60.22 90 GLU A O 1
ATOM 751 N N . PHE A 1 91 ? 27.616 9.313 -23.624 1.00 65.44 91 PHE A N 1
ATOM 752 C CA . PHE A 1 91 ? 26.383 9.209 -24.392 1.00 65.44 91 PHE A CA 1
ATOM 753 C C . PHE A 1 91 ? 26.179 10.438 -25.286 1.00 65.44 91 PHE A C 1
ATOM 755 O O . PHE A 1 91 ? 25.845 10.294 -26.461 1.00 65.44 91 PHE A O 1
ATOM 762 N N . PHE A 1 92 ? 26.431 11.643 -24.763 1.00 66.69 92 PHE A N 1
ATOM 763 C CA . PHE A 1 92 ? 26.359 12.866 -25.559 1.00 66.69 92 PHE A CA 1
ATOM 764 C C . PHE A 1 92 ? 27.442 12.914 -26.637 1.00 66.69 92 PHE A C 1
ATOM 766 O O . PHE A 1 92 ? 27.123 13.279 -27.762 1.00 66.69 92 PHE A O 1
ATOM 773 N N . SER A 1 93 ? 28.676 12.477 -26.360 1.00 65.00 93 SER A N 1
ATOM 774 C CA . SER A 1 93 ? 29.709 12.398 -27.402 1.00 65.00 93 SER A CA 1
ATOM 775 C C . SER A 1 93 ? 29.353 11.385 -28.494 1.00 65.00 93 SER A C 1
ATOM 777 O O . SER A 1 93 ? 29.528 11.674 -29.674 1.00 65.00 93 SER A O 1
ATOM 779 N N . TYR A 1 94 ? 28.767 10.240 -28.129 1.00 65.50 94 TYR A N 1
ATOM 780 C CA . TYR A 1 94 ? 28.252 9.259 -29.086 1.00 65.50 94 TYR A CA 1
ATOM 781 C C . TYR A 1 94 ? 27.137 9.828 -29.976 1.00 65.50 94 TYR A C 1
ATOM 783 O O . TYR A 1 94 ? 27.135 9.590 -31.184 1.00 65.50 94 TYR A O 1
ATOM 791 N N . LEU A 1 95 ? 26.195 10.582 -29.399 1.00 68.88 95 LEU A N 1
ATOM 792 C CA . LEU A 1 95 ? 25.131 11.232 -30.166 1.00 68.88 95 LEU A CA 1
ATOM 793 C C . LEU A 1 95 ? 25.685 12.313 -31.102 1.00 68.88 95 LEU A C 1
ATOM 795 O O . LEU A 1 95 ? 25.246 12.387 -32.248 1.00 68.88 95 LEU A O 1
ATOM 799 N N . THR A 1 96 ? 26.668 13.097 -30.659 1.00 70.38 96 THR A N 1
ATOM 800 C CA . THR A 1 96 ? 27.323 14.117 -31.491 1.00 70.38 96 THR A CA 1
ATOM 801 C C . THR A 1 96 ? 28.062 13.484 -32.674 1.00 70.38 96 THR A C 1
ATOM 803 O O . THR A 1 96 ? 27.792 13.850 -33.815 1.00 70.38 96 THR A O 1
ATOM 806 N N . ASP A 1 97 ? 28.871 12.443 -32.440 1.00 67.88 97 ASP A N 1
ATOM 807 C CA . ASP A 1 97 ? 29.575 11.690 -33.496 1.00 67.88 97 ASP A CA 1
ATOM 808 C C . ASP A 1 97 ? 28.610 11.003 -34.488 1.00 67.88 97 ASP A C 1
ATOM 810 O O . ASP A 1 97 ? 28.980 10.644 -35.611 1.00 67.88 97 ASP A O 1
ATOM 814 N N . LEU A 1 98 ? 27.374 10.720 -34.067 1.00 68.19 98 LEU A N 1
ATOM 815 C CA . LEU A 1 98 ? 26.342 10.111 -34.905 1.00 68.19 98 LEU A CA 1
ATOM 816 C C . LEU A 1 98 ? 25.627 11.156 -35.772 1.00 68.19 98 LEU A C 1
ATOM 818 O O . LEU A 1 98 ? 25.400 10.903 -36.954 1.00 68.19 98 LEU A O 1
ATOM 822 N N . VAL A 1 99 ? 25.326 12.328 -35.209 1.00 69.75 99 VAL A N 1
ATOM 823 C CA . VAL A 1 99 ? 24.729 13.460 -35.934 1.00 69.75 99 VAL A CA 1
ATOM 824 C C . VAL A 1 99 ? 25.713 14.023 -36.965 1.00 69.75 99 VAL A C 1
ATOM 826 O O . VAL A 1 99 ? 25.344 14.215 -38.122 1.00 69.75 99 VAL A O 1
ATOM 829 N N . GLU A 1 100 ? 26.985 14.189 -36.595 1.00 67.19 100 GLU A N 1
ATOM 830 C CA . GLU A 1 100 ? 28.050 14.608 -37.519 1.00 67.19 100 GLU A CA 1
ATOM 831 C C . GLU A 1 100 ? 28.353 13.540 -38.582 1.00 67.19 100 GLU A C 1
ATOM 833 O O . GLU A 1 100 ? 28.663 13.854 -39.733 1.00 67.19 100 GLU A O 1
ATOM 838 N N . GLY A 1 101 ? 28.227 12.259 -38.222 1.00 62.94 101 GLY A N 1
ATOM 839 C CA . GLY A 1 101 ? 28.373 11.145 -39.156 1.00 62.94 101 GLY A CA 1
ATOM 840 C C . GLY A 1 101 ? 27.251 11.087 -40.194 1.00 62.94 101 GLY A C 1
ATOM 841 O O . GLY A 1 101 ? 27.533 10.835 -41.363 1.00 62.94 101 GLY A O 1
ATOM 842 N N . SER A 1 102 ? 26.006 11.358 -39.792 1.00 61.66 102 SER A N 1
ATOM 843 C CA . SER A 1 102 ? 24.850 11.379 -40.700 1.00 61.66 102 SER A CA 1
ATOM 844 C C . SER A 1 102 ? 24.873 12.572 -41.654 1.00 61.66 102 SER A C 1
ATOM 846 O O . SER A 1 102 ? 24.587 12.395 -42.840 1.00 61.66 102 SER A O 1
ATOM 848 N N . ALA A 1 103 ? 25.302 13.750 -41.183 1.00 59.47 103 ALA A N 1
ATOM 849 C CA . ALA A 1 103 ? 25.474 14.925 -42.040 1.00 59.47 103 ALA A CA 1
ATOM 850 C C . ALA A 1 103 ? 26.427 14.648 -43.222 1.00 59.47 103 ALA A C 1
ATOM 852 O O . ALA A 1 103 ? 26.256 15.207 -44.302 1.00 59.47 103 ALA A O 1
ATOM 853 N N . ASN A 1 104 ? 27.388 13.738 -43.029 1.00 56.44 104 ASN A N 1
ATOM 854 C CA . ASN A 1 104 ? 28.354 13.309 -44.038 1.00 56.44 104 ASN A CA 1
ATOM 855 C C . ASN A 1 104 ? 27.966 12.008 -44.779 1.00 56.44 104 ASN A C 1
ATOM 857 O O . ASN A 1 104 ? 28.594 11.686 -45.787 1.00 56.44 104 ASN A O 1
ATOM 861 N N . SER A 1 105 ? 26.982 11.232 -44.297 1.00 52.91 105 SER A N 1
ATOM 862 C CA . SER A 1 105 ? 26.601 9.920 -44.862 1.00 52.91 105 SER A CA 1
ATOM 863 C C . SER A 1 105 ? 25.248 9.890 -45.579 1.00 52.91 105 SER A C 1
ATOM 865 O O . SER A 1 105 ? 24.967 8.907 -46.262 1.00 52.91 105 SER A O 1
ATOM 867 N N . GLY A 1 106 ? 24.419 10.931 -45.439 1.00 53.66 106 GLY A N 1
ATOM 868 C CA . GLY A 1 106 ? 23.078 10.993 -46.034 1.00 53.66 106 GLY A CA 1
ATOM 869 C C . GLY A 1 106 ? 22.045 10.068 -45.375 1.00 53.66 106 GLY A C 1
ATOM 870 O O . GLY A 1 106 ? 20.944 9.920 -45.900 1.00 53.66 106 GLY A O 1
ATOM 871 N N . GLU A 1 107 ? 22.374 9.436 -44.243 1.00 59.88 107 GLU A N 1
ATOM 872 C CA . GLU A 1 107 ? 21.433 8.604 -43.483 1.00 59.88 107 GLU A CA 1
ATOM 873 C C . GLU A 1 107 ? 20.489 9.458 -42.620 1.00 59.88 107 GLU A C 1
ATOM 875 O O . GLU A 1 107 ? 20.901 10.427 -41.980 1.00 59.88 107 GLU A O 1
ATOM 880 N N . ASP A 1 108 ? 19.214 9.067 -42.580 1.00 63.56 108 ASP A N 1
ATOM 881 C CA . ASP A 1 108 ? 18.138 9.771 -41.879 1.00 63.56 108 ASP A CA 1
ATOM 882 C C . ASP A 1 108 ? 18.231 9.611 -40.341 1.00 63.56 108 ASP A C 1
ATOM 884 O O . ASP A 1 108 ? 18.056 8.516 -39.802 1.00 63.56 108 ASP A O 1
ATOM 888 N N . ILE A 1 109 ? 18.479 10.711 -39.615 1.00 74.62 109 ILE A N 1
ATOM 889 C CA . ILE A 1 109 ? 18.517 10.769 -38.135 1.00 74.62 109 ILE A CA 1
ATOM 890 C C . ILE A 1 109 ? 17.100 10.775 -37.524 1.00 74.62 109 ILE A C 1
ATOM 892 O O . ILE A 1 109 ? 16.926 10.526 -36.325 1.00 74.62 109 ILE A O 1
ATOM 896 N N . VAL A 1 110 ? 16.053 11.037 -38.310 1.00 74.38 110 VAL A N 1
ATOM 897 C CA . VAL A 1 110 ? 14.682 11.219 -37.807 1.00 74.38 110 VAL A CA 1
ATOM 898 C C . VAL A 1 110 ? 14.171 10.036 -36.959 1.00 74.38 110 VAL A C 1
ATOM 900 O O . VAL A 1 110 ? 13.541 10.296 -35.927 1.00 74.38 110 VAL A O 1
ATOM 903 N N . PRO A 1 111 ? 14.436 8.751 -37.281 1.00 74.12 111 PRO A N 1
ATOM 904 C CA . PRO A 1 111 ? 14.036 7.623 -36.434 1.00 74.12 111 PRO A CA 1
ATOM 905 C C . PRO A 1 111 ? 14.689 7.631 -35.045 1.00 74.12 111 PRO A C 1
ATOM 907 O O . PRO A 1 111 ? 14.033 7.293 -34.058 1.00 74.12 111 PRO A O 1
ATOM 910 N N . LEU A 1 112 ? 15.951 8.061 -34.948 1.00 78.69 112 LEU A N 1
ATOM 911 C CA . LEU A 1 112 ? 16.670 8.175 -33.678 1.00 78.69 112 LEU A CA 1
ATOM 912 C C . LEU A 1 112 ? 16.073 9.285 -32.813 1.00 78.69 112 LEU A C 1
ATOM 914 O O . LEU A 1 112 ? 15.779 9.049 -31.643 1.00 78.69 112 LEU A O 1
ATOM 918 N N . ILE A 1 113 ? 15.842 10.468 -33.393 1.00 78.94 113 ILE A N 1
ATOM 919 C CA . ILE A 1 113 ? 15.212 11.592 -32.683 1.00 78.94 113 ILE A CA 1
ATOM 920 C C . ILE A 1 113 ? 13.837 11.168 -32.164 1.00 78.94 113 ILE A C 1
ATOM 922 O O . ILE A 1 113 ? 13.546 11.345 -30.983 1.00 78.94 113 ILE A O 1
ATOM 926 N N . LYS A 1 114 ? 13.023 10.512 -33.001 1.00 75.44 114 LYS A N 1
ATOM 927 C CA . LYS A 1 114 ? 11.718 9.971 -32.589 1.00 75.44 114 LYS A CA 1
ATOM 928 C C . LYS A 1 114 ? 11.843 8.955 -31.447 1.00 75.44 114 LYS A C 1
ATOM 930 O O . LYS A 1 114 ? 11.017 8.965 -30.535 1.00 75.44 114 LYS A O 1
ATOM 935 N N . GLY A 1 115 ? 12.860 8.093 -31.474 1.00 78.19 115 GLY A N 1
ATOM 936 C CA . GLY A 1 115 ? 13.150 7.142 -30.398 1.00 78.19 115 GLY A CA 1
ATOM 937 C C . GLY A 1 115 ? 13.521 7.827 -29.080 1.00 78.19 115 GLY A C 1
ATOM 938 O O . GLY A 1 115 ? 12.961 7.493 -28.036 1.00 78.19 115 GLY A O 1
ATOM 939 N N . LEU A 1 116 ? 14.399 8.831 -29.128 1.00 83.88 116 LEU A N 1
ATOM 940 C CA . LEU A 1 116 ? 14.811 9.610 -27.957 1.00 83.88 116 LEU A CA 1
ATOM 941 C C . LEU A 1 116 ? 13.651 10.421 -27.368 1.00 83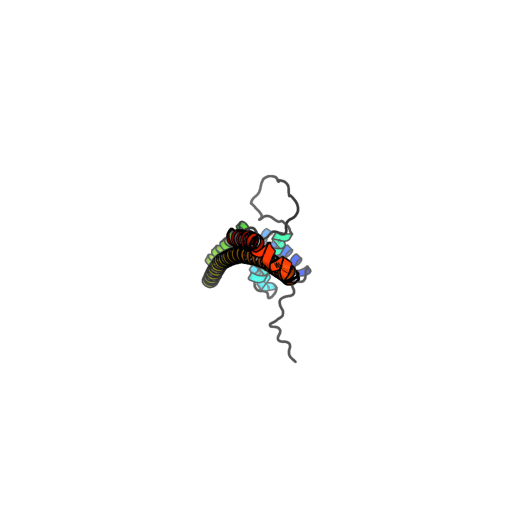.88 116 LEU A C 1
ATOM 943 O O . LEU A 1 116 ? 13.488 10.439 -26.151 1.00 83.88 116 LEU A O 1
ATOM 947 N N . SER A 1 117 ? 12.792 11.015 -28.203 1.00 74.19 117 SER A N 1
ATOM 948 C CA . SER A 1 117 ? 11.579 11.700 -27.738 1.00 74.19 117 SER A CA 1
ATOM 949 C C . SER A 1 117 ? 10.628 10.751 -27.004 1.00 74.19 117 SER A C 1
ATOM 951 O O . SER A 1 117 ? 10.114 11.100 -25.943 1.00 74.19 117 SER A O 1
ATOM 953 N N . ARG A 1 118 ? 10.433 9.525 -27.513 1.00 79.06 118 ARG A N 1
ATOM 954 C CA . ARG A 1 118 ? 9.619 8.502 -26.829 1.00 79.06 118 ARG A CA 1
ATOM 955 C C . ARG A 1 118 ? 10.230 8.082 -25.494 1.00 79.06 118 ARG A C 1
ATOM 957 O O . ARG A 1 118 ? 9.507 7.953 -24.513 1.00 79.06 118 ARG A O 1
ATOM 964 N N . LEU A 1 119 ? 11.549 7.908 -25.431 1.00 81.69 119 LEU A N 1
ATOM 965 C CA . LEU A 1 119 ? 12.244 7.588 -24.180 1.00 81.69 119 LEU A CA 1
ATOM 966 C C . LEU A 1 119 ? 12.157 8.728 -23.159 1.00 81.69 119 LEU A C 1
ATOM 968 O O . LEU A 1 119 ? 11.974 8.464 -21.973 1.00 81.69 119 LEU A O 1
ATOM 972 N N . ALA A 1 120 ? 12.237 9.982 -23.603 1.00 79.44 120 ALA A N 1
ATOM 973 C CA . ALA A 1 120 ? 12.061 11.142 -22.735 1.00 79.44 120 ALA A CA 1
ATOM 974 C C . ALA A 1 120 ? 10.639 11.206 -22.147 1.00 79.44 120 ALA A C 1
ATOM 976 O O . ALA A 1 120 ? 10.498 11.450 -20.949 1.00 79.44 120 ALA A O 1
ATOM 977 N N . MET A 1 121 ? 9.604 10.916 -22.948 1.00 83.38 121 MET A N 1
ATOM 978 C CA . MET A 1 121 ? 8.219 10.812 -22.462 1.00 83.38 121 MET A CA 1
ATOM 979 C C . MET A 1 121 ? 8.040 9.671 -21.453 1.00 83.38 121 MET A C 1
ATOM 981 O O . MET A 1 121 ? 7.480 9.876 -20.383 1.00 83.38 121 MET A O 1
ATOM 985 N N . LEU A 1 122 ? 8.574 8.482 -21.739 1.00 82.62 122 LEU A N 1
ATOM 986 C CA . LEU A 1 122 ? 8.506 7.356 -20.800 1.00 82.62 122 LEU A CA 1
ATOM 987 C C . LEU A 1 122 ? 9.269 7.642 -19.497 1.00 82.62 122 LEU A C 1
ATOM 989 O O . LEU A 1 122 ? 8.863 7.203 -18.423 1.00 82.62 122 LEU A O 1
ATOM 993 N N . SER A 1 123 ? 10.369 8.392 -19.575 1.00 85.31 123 SER A N 1
ATOM 994 C CA . SER A 1 123 ? 11.134 8.821 -18.403 1.00 85.31 123 SER A CA 1
ATOM 995 C C . SER A 1 123 ? 10.330 9.782 -17.522 1.00 85.31 123 SER A C 1
ATOM 997 O O . SER A 1 123 ? 10.275 9.594 -16.305 1.00 85.31 123 SER A O 1
ATOM 999 N N . SER A 1 124 ? 9.655 10.774 -18.114 1.00 83.62 124 SER A N 1
ATOM 1000 C CA . SER A 1 124 ? 8.823 11.717 -17.356 1.00 83.62 124 SER A CA 1
ATOM 1001 C C . SER A 1 124 ? 7.595 11.039 -16.742 1.00 83.62 124 SER A C 1
ATOM 1003 O O . SER A 1 124 ? 7.280 11.283 -15.576 1.00 83.62 124 SER A O 1
ATOM 1005 N N . GLU A 1 125 ? 6.958 10.114 -17.462 1.00 87.94 125 GLU A N 1
ATOM 1006 C CA . GLU A 1 125 ? 5.895 9.262 -16.917 1.00 87.94 125 GLU A CA 1
ATOM 1007 C C . GLU A 1 125 ? 6.407 8.379 -15.773 1.00 87.94 125 GLU A C 1
ATOM 1009 O O . GLU A 1 125 ? 5.746 8.257 -14.742 1.00 87.94 125 GLU A O 1
ATOM 1014 N N . GLY A 1 126 ? 7.615 7.824 -15.898 1.00 88.94 126 GLY A N 1
ATOM 1015 C CA . GLY A 1 126 ? 8.256 7.040 -14.845 1.00 88.94 126 GLY A CA 1
ATOM 1016 C C . GLY A 1 126 ? 8.520 7.841 -13.566 1.00 88.94 126 GLY A C 1
ATOM 1017 O O . GLY A 1 126 ? 8.350 7.311 -12.466 1.00 88.94 126 GLY A O 1
ATOM 1018 N N . ILE A 1 127 ? 8.898 9.118 -13.684 1.00 88.06 127 ILE A N 1
ATOM 1019 C CA . ILE A 1 127 ? 9.052 10.025 -12.534 1.00 88.06 127 ILE A CA 1
ATOM 1020 C C . ILE A 1 127 ? 7.689 10.273 -11.878 1.00 88.06 127 ILE A C 1
ATOM 1022 O O . ILE A 1 127 ? 7.542 10.047 -10.677 1.00 88.06 127 ILE A O 1
ATOM 1026 N N . ARG A 1 128 ? 6.673 10.628 -12.672 1.00 90.81 128 ARG A N 1
ATOM 1027 C CA . ARG A 1 128 ? 5.311 10.879 -12.180 1.00 90.81 128 ARG A CA 1
ATOM 1028 C C . ARG A 1 128 ? 4.706 9.657 -11.481 1.00 90.81 128 ARG A C 1
ATOM 1030 O O . ARG A 1 128 ? 4.064 9.793 -10.443 1.00 90.81 128 ARG A O 1
ATOM 1037 N N . LEU A 1 129 ? 4.919 8.454 -12.017 1.00 91.94 129 LEU A N 1
ATOM 1038 C CA . LEU A 1 129 ? 4.450 7.208 -11.403 1.00 91.94 129 LEU A CA 1
ATOM 1039 C C . LEU A 1 129 ? 5.154 6.922 -10.073 1.00 91.94 129 LEU A C 1
ATOM 1041 O O . LEU A 1 129 ? 4.505 6.482 -9.126 1.00 91.94 129 LEU A O 1
ATOM 1045 N N . LYS A 1 130 ? 6.460 7.201 -9.970 1.00 91.75 130 LYS A N 1
ATOM 1046 C CA . LYS A 1 130 ? 7.193 7.075 -8.700 1.00 91.75 130 LYS A CA 1
ATOM 1047 C C . LYS A 1 130 ? 6.674 8.044 -7.642 1.00 91.75 130 LYS A C 1
ATOM 1049 O O . LYS A 1 130 ? 6.568 7.663 -6.481 1.00 91.75 130 LYS A O 1
ATOM 1054 N N . GLU A 1 131 ? 6.348 9.272 -8.025 1.00 92.75 131 GLU A N 1
ATOM 1055 C CA . GLU A 1 131 ? 5.756 10.258 -7.115 1.00 92.75 131 GLU A CA 1
ATOM 1056 C C . GLU A 1 131 ? 4.359 9.833 -6.653 1.00 92.75 131 GLU A C 1
ATOM 1058 O O . GLU A 1 131 ? 4.091 9.827 -5.454 1.00 92.75 131 GLU A O 1
ATOM 1063 N N . ALA A 1 132 ? 3.504 9.371 -7.571 1.00 92.56 132 ALA A N 1
ATOM 1064 C CA . ALA A 1 132 ? 2.178 8.853 -7.231 1.00 92.56 132 ALA A CA 1
ATOM 1065 C C . ALA A 1 132 ? 2.242 7.633 -6.295 1.00 92.56 132 ALA A C 1
ATOM 1067 O O . ALA A 1 132 ? 1.417 7.492 -5.392 1.00 92.56 132 ALA A O 1
ATOM 1068 N N . LEU A 1 133 ? 3.235 6.758 -6.485 1.00 93.44 133 LEU A N 1
ATOM 1069 C CA . LEU A 1 133 ? 3.455 5.604 -5.616 1.00 93.44 133 LEU A CA 1
ATOM 1070 C C . LEU A 1 133 ? 3.866 6.036 -4.203 1.00 93.44 133 LEU A C 1
ATOM 1072 O O . LEU A 1 133 ? 3.286 5.544 -3.240 1.00 93.44 133 LEU A O 1
ATOM 1076 N N . ARG A 1 134 ? 4.786 7.001 -4.075 1.00 93.44 134 ARG A N 1
ATOM 1077 C CA . ARG A 1 134 ? 5.177 7.568 -2.771 1.00 93.44 134 ARG A CA 1
ATOM 1078 C C . ARG A 1 134 ? 4.003 8.217 -2.045 1.00 93.44 134 ARG A C 1
ATOM 1080 O O . ARG A 1 134 ? 3.861 8.045 -0.838 1.00 93.44 134 ARG A O 1
ATOM 1087 N N . GLU A 1 135 ? 3.153 8.942 -2.767 1.00 92.81 135 GLU A N 1
ATOM 1088 C CA . GLU A 1 135 ? 1.969 9.561 -2.167 1.00 92.81 135 GLU A CA 1
ATOM 1089 C C . GLU A 1 135 ? 0.973 8.501 -1.684 1.00 92.81 135 GLU A C 1
ATOM 1091 O O . GLU A 1 135 ? 0.449 8.584 -0.575 1.00 92.81 135 GLU A O 1
ATOM 1096 N N . ARG A 1 136 ? 0.775 7.433 -2.464 1.00 92.38 136 ARG A N 1
ATOM 1097 C CA . ARG A 1 136 ? -0.057 6.302 -2.042 1.00 92.38 136 ARG A CA 1
ATOM 1098 C C . ARG A 1 136 ? 0.502 5.606 -0.800 1.00 92.38 136 ARG A C 1
ATOM 1100 O O . ARG A 1 136 ? -0.274 5.250 0.082 1.00 92.38 136 ARG A O 1
ATOM 1107 N N . GLU A 1 137 ? 1.815 5.409 -0.719 1.00 93.44 137 GLU A N 1
ATOM 1108 C CA . GLU A 1 137 ? 2.468 4.850 0.472 1.00 93.44 137 GLU A CA 1
ATOM 1109 C C . GLU A 1 137 ? 2.260 5.747 1.696 1.00 93.44 137 GLU A C 1
ATOM 1111 O O . GLU A 1 137 ? 1.962 5.249 2.781 1.00 93.44 137 GLU A O 1
ATOM 1116 N N . ARG A 1 138 ? 2.331 7.071 1.518 1.00 93.56 138 ARG A N 1
ATOM 1117 C CA . ARG A 1 138 ? 2.068 8.041 2.585 1.00 93.56 138 ARG A CA 1
ATOM 1118 C C . ARG A 1 138 ? 0.628 7.961 3.096 1.00 93.56 138 ARG A C 1
ATOM 1120 O O . ARG A 1 138 ? 0.426 7.905 4.306 1.00 93.56 138 ARG A O 1
ATOM 1127 N N . LEU A 1 139 ? -0.350 7.913 2.192 1.00 93.56 139 LEU A N 1
ATOM 1128 C CA . LEU A 1 139 ? -1.767 7.766 2.546 1.00 93.56 139 LEU A CA 1
ATOM 1129 C C . LEU A 1 139 ? -2.059 6.414 3.208 1.00 93.56 139 LEU A C 1
ATOM 1131 O O . LEU A 1 139 ? -2.850 6.329 4.143 1.00 93.56 139 LEU A O 1
ATOM 1135 N N . ALA A 1 140 ? -1.404 5.344 2.754 1.00 93.25 140 ALA A N 1
ATOM 1136 C CA . ALA A 1 140 ? -1.528 4.035 3.383 1.00 93.25 140 ALA A CA 1
ATOM 1137 C C . ALA A 1 140 ? -0.955 4.038 4.810 1.00 93.25 140 ALA A C 1
ATOM 1139 O O . ALA A 1 140 ? -1.566 3.471 5.713 1.00 93.25 140 ALA A O 1
ATOM 1140 N N . ALA A 1 141 ? 0.178 4.711 5.033 1.00 93.50 141 ALA A N 1
ATOM 1141 C CA . ALA A 1 141 ? 0.770 4.854 6.360 1.00 93.50 141 ALA A CA 1
ATOM 1142 C C . ALA A 1 141 ? -0.115 5.683 7.306 1.00 93.50 141 ALA A C 1
ATOM 1144 O O . ALA A 1 141 ? -0.289 5.302 8.465 1.00 93.50 141 ALA A O 1
ATOM 1145 N N . SER A 1 142 ? -0.720 6.779 6.826 1.00 92.00 142 SER A N 1
ATOM 1146 C CA . SER A 1 142 ? -1.654 7.565 7.643 1.00 92.00 142 SER A CA 1
ATOM 1147 C C . SER A 1 142 ? -2.913 6.768 7.986 1.00 92.00 142 SER A C 1
ATOM 1149 O O . SER A 1 142 ? -3.286 6.710 9.154 1.00 92.00 142 SER A O 1
ATOM 1151 N N . ALA A 1 143 ? -3.504 6.071 7.011 1.00 93.25 143 ALA A N 1
ATOM 1152 C CA . ALA A 1 143 ? -4.672 5.221 7.239 1.00 93.25 143 ALA A CA 1
ATOM 1153 C C . ALA A 1 143 ? -4.373 4.064 8.209 1.00 93.25 143 ALA A C 1
ATOM 1155 O O . ALA A 1 143 ? -5.216 3.713 9.032 1.00 93.25 143 ALA A O 1
ATOM 1156 N N . ALA A 1 144 ? -3.169 3.485 8.154 1.00 95.00 144 ALA A N 1
ATOM 1157 C CA . ALA A 1 144 ? -2.745 2.460 9.104 1.00 95.00 144 ALA A CA 1
ATOM 1158 C C . ALA A 1 144 ? -2.644 3.015 10.534 1.00 95.00 144 ALA A C 1
ATOM 1160 O O . ALA A 1 144 ? -3.132 2.378 11.466 1.00 95.00 144 ALA A O 1
ATOM 1161 N N . SER A 1 145 ? -2.077 4.215 10.703 1.00 92.94 145 SER A N 1
ATOM 1162 C CA . SER A 1 145 ? -2.004 4.878 12.011 1.00 92.94 145 SER A CA 1
ATOM 1163 C C . SER A 1 145 ? -3.390 5.221 12.564 1.00 92.94 145 SER A C 1
ATOM 1165 O O . SER A 1 145 ? -3.647 5.029 13.750 1.00 92.94 145 SER A O 1
ATOM 1167 N N . GLU A 1 146 ? -4.306 5.692 11.718 1.00 94.00 146 GLU A N 1
ATOM 1168 C CA . GLU A 1 146 ? -5.694 5.956 12.113 1.00 94.00 146 GLU A CA 1
ATOM 1169 C C . GLU A 1 146 ? -6.429 4.671 12.507 1.00 94.00 146 GLU A C 1
ATOM 1171 O O . GLU A 1 146 ? -7.093 4.634 13.541 1.00 94.00 146 GLU A O 1
ATOM 1176 N N . ALA A 1 147 ? -6.257 3.590 11.743 1.00 93.75 147 ALA A N 1
ATOM 1177 C CA . ALA A 1 147 ? -6.839 2.294 12.071 1.00 93.75 147 ALA A CA 1
ATOM 1178 C C . ALA A 1 147 ? -6.296 1.728 13.393 1.00 93.75 147 ALA A C 1
ATOM 1180 O O . ALA A 1 147 ? -7.038 1.092 14.139 1.00 93.75 147 ALA A O 1
ATOM 1181 N N . GLU A 1 148 ? -5.019 1.953 13.704 1.00 94.44 148 GLU A N 1
ATOM 1182 C CA . GLU A 1 148 ? -4.422 1.556 14.982 1.00 94.44 148 GLU A CA 1
ATOM 1183 C C . GLU A 1 148 ? -5.002 2.355 16.155 1.00 94.44 148 GLU A C 1
ATOM 1185 O O . GLU A 1 148 ? -5.366 1.762 17.171 1.00 94.44 148 GLU A O 1
ATOM 1190 N N . LYS A 1 149 ? -5.191 3.671 15.996 1.00 94.31 149 LYS A N 1
ATOM 1191 C CA . LYS A 1 149 ? -5.872 4.504 17.002 1.00 94.31 149 LYS A CA 1
ATOM 1192 C C . LYS A 1 149 ? -7.308 4.043 17.241 1.00 94.31 149 LYS A C 1
ATOM 1194 O O . LYS A 1 149 ? -7.682 3.824 18.388 1.00 94.31 149 LYS A O 1
ATOM 1199 N N . ALA A 1 150 ? -8.065 3.801 16.172 1.00 93.06 150 ALA A N 1
ATOM 1200 C CA . ALA A 1 150 ? -9.439 3.313 16.267 1.00 93.06 150 ALA A CA 1
ATOM 1201 C C . ALA A 1 150 ? -9.522 1.935 16.951 1.00 93.06 150 ALA A C 1
ATOM 1203 O O . ALA A 1 150 ? -10.441 1.670 17.725 1.00 93.06 150 ALA A O 1
ATOM 1204 N N . ARG A 1 151 ? -8.548 1.047 16.705 1.00 93.00 151 ARG A N 1
ATOM 1205 C CA . ARG A 1 151 ? -8.448 -0.237 17.419 1.00 93.00 151 ARG A CA 1
ATOM 1206 C C . ARG A 1 151 ? -8.149 -0.036 18.901 1.00 93.00 151 ARG A C 1
ATOM 1208 O O . ARG A 1 151 ? -8.821 -0.652 19.717 1.00 93.00 151 ARG A O 1
ATOM 1215 N N . ALA A 1 152 ? -7.211 0.843 19.245 1.00 94.31 152 ALA A N 1
ATOM 1216 C CA . ALA A 1 152 ? -6.884 1.140 20.637 1.00 94.31 152 ALA A CA 1
ATOM 1217 C C . ALA A 1 152 ? -8.074 1.754 21.396 1.00 94.31 152 ALA A C 1
ATOM 1219 O O . ALA A 1 152 ? -8.322 1.391 22.541 1.00 94.31 152 ALA A O 1
ATOM 1220 N N . GLU A 1 153 ? -8.837 2.649 20.766 1.00 92.00 153 GLU A N 1
ATOM 1221 C CA . GLU A 1 153 ? -10.074 3.204 21.332 1.00 92.00 153 GLU A CA 1
ATOM 1222 C C . GLU A 1 153 ? -11.133 2.120 21.548 1.00 92.00 153 GLU A C 1
ATOM 1224 O O . GLU A 1 153 ? -11.711 2.024 22.630 1.00 92.00 153 GLU A O 1
ATOM 1229 N N . ARG A 1 154 ? -11.335 1.246 20.555 1.00 92.50 154 ARG A N 1
ATOM 1230 C CA . ARG A 1 154 ? -12.244 0.101 20.679 1.00 92.50 154 ARG A CA 1
ATOM 1231 C C . ARG A 1 154 ? -11.836 -0.822 21.826 1.00 92.50 154 ARG A C 1
ATOM 1233 O O . ARG A 1 154 ? -12.696 -1.242 22.593 1.00 92.50 154 ARG A O 1
ATOM 1240 N N . ASP A 1 155 ? -10.554 -1.150 21.937 1.00 93.69 155 ASP A N 1
ATOM 1241 C CA . ASP A 1 155 ? -10.057 -2.064 22.965 1.00 93.69 155 ASP A CA 1
ATOM 1242 C C . ASP A 1 155 ? -10.224 -1.452 24.367 1.00 93.69 155 ASP A C 1
ATOM 1244 O O . ASP A 1 155 ? -10.706 -2.132 25.269 1.00 93.69 155 ASP A O 1
ATOM 1248 N N . ARG A 1 156 ? -9.985 -0.142 24.533 1.00 90.12 156 ARG A N 1
ATOM 1249 C CA . ARG A 1 156 ? -10.302 0.574 25.784 1.00 90.12 156 ARG A CA 1
ATOM 1250 C C . ARG A 1 156 ? -11.795 0.556 26.112 1.00 90.12 156 ARG A C 1
ATOM 1252 O O . ARG A 1 156 ? -12.162 0.316 27.258 1.00 90.12 156 ARG A O 1
ATOM 1259 N N . ALA A 1 157 ? -12.660 0.790 25.126 1.00 90.00 157 ALA A N 1
ATOM 1260 C CA . ALA A 1 157 ? -14.107 0.744 25.332 1.00 90.00 157 ALA A CA 1
ATOM 1261 C C . ALA A 1 157 ? -14.577 -0.662 25.745 1.00 90.00 157 ALA A C 1
ATOM 1263 O O . ALA A 1 157 ? -15.429 -0.796 26.625 1.00 90.00 157 ALA A O 1
ATOM 1264 N N . LEU A 1 158 ? -13.993 -1.710 25.153 1.00 92.62 158 LEU A N 1
ATOM 1265 C CA . LEU A 1 158 ? -14.245 -3.100 25.539 1.00 92.62 158 LEU A CA 1
ATOM 1266 C C . LEU A 1 158 ? -13.790 -3.386 26.973 1.00 92.62 158 LEU A C 1
ATOM 1268 O O . LEU A 1 158 ? -14.540 -4.011 27.718 1.00 92.62 158 LEU A O 1
ATOM 1272 N N . GLU A 1 159 ? -12.616 -2.902 27.383 1.00 93.19 159 GLU A N 1
ATOM 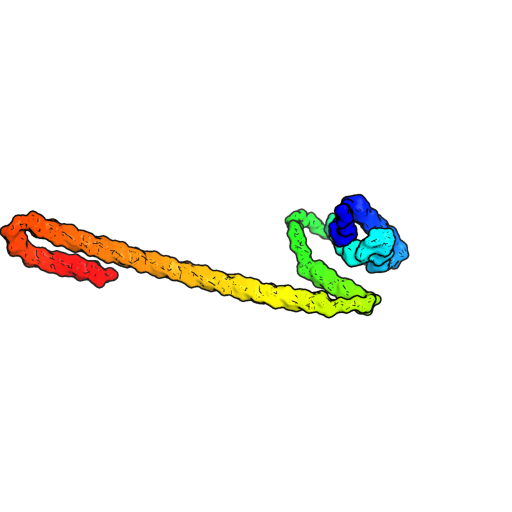1273 C CA . GLU A 1 159 ? -12.145 -3.034 28.766 1.00 93.19 159 GLU A CA 1
ATOM 1274 C C . GLU A 1 159 ? -13.085 -2.344 29.764 1.00 93.19 159 GLU A C 1
ATOM 1276 O O . GLU A 1 159 ? -13.438 -2.941 30.784 1.00 93.19 159 GLU A O 1
ATOM 1281 N N . SER A 1 160 ? -13.535 -1.119 29.475 1.00 90.62 160 SER A N 1
ATOM 1282 C CA . SER A 1 160 ? -14.499 -0.401 30.322 1.00 90.62 160 SER A CA 1
ATOM 1283 C C . SER A 1 160 ? -15.833 -1.142 30.423 1.00 90.62 160 SER A C 1
ATOM 1285 O O . SER A 1 160 ? -16.382 -1.291 31.515 1.00 90.62 160 SER A O 1
ATOM 1287 N N . LEU A 1 161 ? -16.338 -1.668 29.303 1.00 91.12 161 LEU A N 1
ATOM 1288 C CA . LEU A 1 161 ? -17.571 -2.453 29.290 1.00 91.12 161 LEU A CA 1
ATOM 1289 C C . LEU A 1 161 ? -17.413 -3.748 30.092 1.00 91.12 161 LEU A C 1
ATOM 1291 O O . LEU A 1 161 ? -18.295 -4.098 30.870 1.00 91.12 161 LEU A O 1
ATOM 1295 N N . GLN A 1 162 ? -16.273 -4.427 29.965 1.00 93.62 162 GLN A N 1
ATOM 1296 C CA . GLN A 1 162 ? -15.984 -5.635 30.729 1.00 93.62 162 GLN A CA 1
ATOM 1297 C C 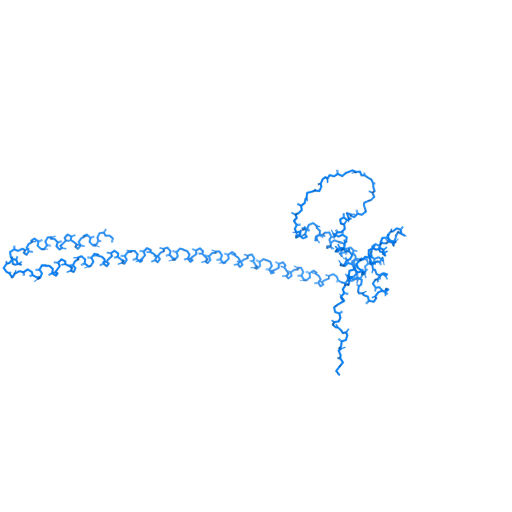. GLN A 1 162 ? -15.933 -5.356 32.237 1.00 93.62 162 GLN A C 1
ATOM 1299 O O . GLN A 1 162 ? -16.492 -6.130 33.008 1.00 93.62 162 GLN A O 1
ATOM 1304 N N . ARG A 1 163 ? -15.334 -4.237 32.667 1.00 90.38 163 ARG A N 1
ATOM 1305 C CA . ARG A 1 163 ? -15.336 -3.821 34.083 1.00 90.38 163 ARG A CA 1
ATOM 1306 C C . ARG A 1 163 ? -16.750 -3.577 34.607 1.00 90.38 163 ARG A C 1
ATOM 1308 O O . ARG A 1 163 ? -17.083 -4.069 35.683 1.00 90.38 163 ARG A O 1
ATOM 1315 N N . LEU A 1 164 ? -17.585 -2.877 33.835 1.00 91.56 164 LEU A N 1
ATOM 1316 C CA . LEU A 1 164 ? -18.994 -2.650 34.172 1.00 91.56 164 LEU A CA 1
ATOM 1317 C C . LEU A 1 164 ? -19.770 -3.968 34.284 1.00 91.56 164 LEU A C 1
ATOM 1319 O O . LEU A 1 164 ? -20.510 -4.155 35.247 1.00 91.56 164 LEU A O 1
ATOM 1323 N N . CYS A 1 165 ? -19.583 -4.892 33.338 1.00 92.31 165 CYS A N 1
ATOM 1324 C CA . CYS A 1 165 ? -20.210 -6.212 33.384 1.00 92.31 165 CYS A CA 1
ATOM 1325 C C . CYS A 1 165 ? -19.788 -6.995 34.631 1.00 92.31 165 CYS A C 1
ATOM 1327 O O . CYS A 1 165 ? -20.661 -7.460 35.355 1.00 92.31 165 CYS A O 1
ATOM 1329 N N . SER A 1 166 ? -18.489 -7.069 34.934 1.00 92.31 166 SER A N 1
ATOM 1330 C CA . SER A 1 166 ? -17.999 -7.755 36.135 1.00 92.31 166 SER A CA 1
ATOM 1331 C C . SER A 1 166 ? -18.558 -7.144 37.422 1.00 92.31 166 SER A C 1
ATOM 1333 O O . SER A 1 166 ? -18.967 -7.874 38.319 1.00 92.31 166 SER A O 1
ATOM 1335 N N . PHE A 1 167 ? -18.629 -5.811 37.510 1.00 91.75 167 PHE A N 1
ATOM 1336 C CA . PHE A 1 167 ? -19.221 -5.120 38.659 1.00 91.75 167 PHE A CA 1
ATOM 1337 C C . PHE A 1 167 ? -20.715 -5.440 38.825 1.00 91.75 167 PHE A C 1
ATOM 1339 O O . PHE A 1 167 ? -21.183 -5.696 39.935 1.00 91.75 167 PHE A O 1
ATOM 1346 N N . LEU A 1 168 ? -21.473 -5.448 37.723 1.00 91.62 168 LEU A N 1
ATOM 1347 C CA . LEU A 1 168 ? -22.889 -5.815 37.738 1.00 91.62 168 LEU A CA 1
ATOM 1348 C C . LEU A 1 168 ? -23.088 -7.280 38.134 1.00 91.62 168 LEU A C 1
ATOM 1350 O O . LEU A 1 168 ? -23.984 -7.575 38.922 1.00 91.62 168 LEU A O 1
ATOM 1354 N N . GLU A 1 169 ? -22.264 -8.188 37.615 1.00 93.81 169 GLU A N 1
ATOM 1355 C CA . GLU A 1 169 ? -22.292 -9.609 37.968 1.00 93.81 169 GLU A CA 1
ATOM 1356 C C . GLU A 1 169 ? -21.996 -9.826 39.457 1.00 93.81 169 GLU A C 1
ATOM 1358 O O . GLU A 1 169 ? -22.733 -10.554 40.123 1.00 93.81 169 GLU A O 1
ATOM 1363 N N . GLU A 1 170 ? -20.984 -9.146 40.002 1.00 91.88 170 GLU A N 1
ATOM 1364 C CA . GLU A 1 170 ? -20.632 -9.199 41.425 1.00 91.88 170 GLU A CA 1
ATOM 1365 C C . GLU A 1 170 ? -21.777 -8.686 42.310 1.00 91.88 170 GLU A C 1
ATOM 1367 O O . GLU A 1 170 ? -22.171 -9.346 43.274 1.00 91.88 170 GLU A O 1
ATOM 1372 N N . TRP A 1 171 ? -22.382 -7.550 41.948 1.00 90.06 171 TRP A N 1
ATOM 1373 C CA . TRP A 1 171 ? -23.517 -7.006 42.692 1.00 90.06 171 TRP A CA 1
ATOM 1374 C C . TRP A 1 171 ? -24.755 -7.908 42.606 1.00 90.06 171 TRP A C 1
ATOM 1376 O O . TRP A 1 171 ? -25.448 -8.107 43.604 1.00 90.06 171 TRP A O 1
ATOM 1386 N N . LEU A 1 172 ? -25.038 -8.495 41.439 1.00 91.19 172 LEU A N 1
ATOM 1387 C CA . LEU A 1 172 ? -26.163 -9.417 41.253 1.00 91.19 172 LEU A CA 1
ATOM 1388 C C . LEU A 1 172 ? -25.977 -10.742 42.003 1.00 91.19 172 LEU A C 1
ATOM 1390 O O . LEU A 1 172 ? -26.974 -11.323 42.443 1.00 91.19 172 LEU A O 1
ATOM 1394 N N . ALA A 1 173 ? -24.732 -11.198 42.167 1.00 93.06 173 ALA A N 1
ATOM 1395 C CA . ALA A 1 173 ? -24.390 -12.382 42.948 1.00 93.06 173 ALA A CA 1
ATOM 1396 C C . ALA A 1 173 ? -24.569 -12.177 44.464 1.00 93.06 173 ALA A C 1
ATOM 1398 O O . ALA A 1 173 ? -24.688 -13.158 45.202 1.00 93.06 173 ALA A O 1
ATOM 1399 N N . ALA A 1 174 ? -24.638 -10.928 44.939 1.00 90.12 174 ALA A N 1
ATOM 1400 C CA . ALA A 1 174 ? -24.830 -10.627 46.351 1.00 90.12 174 ALA A CA 1
ATOM 1401 C C . ALA A 1 174 ? -26.239 -11.028 46.865 1.00 90.12 174 ALA A C 1
ATOM 1403 O O . ALA A 1 174 ? -27.241 -10.984 46.127 1.00 90.12 174 ALA A O 1
ATOM 1404 N N . PRO A 1 175 ? -26.371 -11.390 48.157 1.00 91.12 175 PRO A N 1
ATOM 1405 C CA . PRO A 1 175 ? -27.654 -11.686 48.785 1.00 91.12 175 PRO A CA 1
ATOM 1406 C C . PRO A 1 175 ? -28.687 -10.559 48.585 1.00 91.12 175 PRO A C 1
ATOM 1408 O O . PRO A 1 175 ? -28.333 -9.380 48.623 1.00 91.12 175 PRO A O 1
ATOM 1411 N N . PRO A 1 176 ? -29.989 -10.872 48.424 1.00 87.38 176 PRO A N 1
ATOM 1412 C CA . PRO A 1 176 ? -31.029 -9.862 48.192 1.00 87.38 176 PRO A CA 1
ATOM 1413 C C . PRO A 1 176 ? -31.085 -8.757 49.259 1.00 87.38 176 PRO A C 1
ATOM 1415 O O . PRO A 1 176 ? -31.343 -7.601 48.938 1.00 87.38 176 PRO A O 1
ATOM 1418 N N . VAL A 1 177 ? -30.817 -9.103 50.523 1.00 85.81 177 VAL A N 1
ATOM 1419 C CA . VAL A 1 177 ? -30.816 -8.154 51.649 1.00 85.81 177 VAL A CA 1
ATOM 1420 C C . VAL A 1 177 ? -29.658 -7.155 51.535 1.00 85.81 177 VAL A C 1
ATOM 1422 O O . VAL A 1 177 ? -29.856 -5.958 51.735 1.00 85.81 177 VAL A O 1
ATOM 1425 N N . GLU A 1 178 ? -28.471 -7.618 51.138 1.00 82.19 178 GLU A N 1
ATOM 1426 C CA . GLU A 1 178 ? -27.294 -6.766 50.927 1.00 82.19 178 GLU A CA 1
ATOM 1427 C C . GLU A 1 178 ? -27.439 -5.884 49.683 1.00 82.19 178 GLU A C 1
ATOM 1429 O O . GLU A 1 178 ? -27.041 -4.721 49.706 1.00 82.19 178 GLU A O 1
ATOM 1434 N N . ARG A 1 179 ? -28.089 -6.374 48.620 1.00 85.50 179 ARG A N 1
ATOM 1435 C CA . ARG A 1 179 ? -28.398 -5.568 47.425 1.00 85.50 179 ARG A CA 1
ATOM 1436 C C . ARG A 1 179 ? -29.303 -4.378 47.725 1.00 85.50 179 ARG A C 1
ATOM 1438 O O . ARG A 1 179 ? -29.059 -3.279 47.235 1.00 85.50 179 ARG A O 1
ATOM 1445 N N . VAL A 1 180 ? -30.337 -4.578 48.541 1.00 84.88 180 VAL A N 1
ATOM 1446 C CA . VAL A 1 180 ? -31.255 -3.493 48.924 1.00 84.88 180 VAL A CA 1
ATOM 1447 C C . VAL A 1 180 ? -30.561 -2.492 49.854 1.00 84.88 180 VAL A C 1
ATOM 1449 O O . VAL A 1 180 ? -30.753 -1.288 49.696 1.00 84.88 180 VAL A O 1
ATOM 1452 N N . GLY A 1 181 ? -29.710 -2.962 50.774 1.00 83.56 181 GLY A N 1
ATOM 1453 C CA . GLY A 1 181 ? -28.925 -2.095 51.662 1.00 83.56 181 GLY A CA 1
ATOM 1454 C C . GLY A 1 181 ? -27.825 -1.294 50.950 1.00 83.56 181 GLY A C 1
ATOM 1455 O O . GLY A 1 181 ? -27.558 -0.156 51.326 1.00 83.56 181 GLY A O 1
ATOM 1456 N N . SER A 1 182 ? -27.231 -1.855 49.893 1.00 87.88 182 SER A N 1
ATOM 1457 C CA . SER A 1 182 ? -26.138 -1.248 49.114 1.00 87.88 182 SER A CA 1
ATOM 1458 C C . SER A 1 182 ? -26.600 -0.451 47.890 1.00 87.88 182 SER A C 1
ATOM 1460 O O . SER A 1 182 ? -25.765 0.080 47.165 1.00 87.88 182 SER A O 1
ATOM 1462 N N . LEU A 1 183 ? -27.909 -0.318 47.643 1.00 89.50 183 LEU A N 1
ATOM 1463 C CA . LEU A 1 183 ? -28.451 0.280 46.412 1.00 89.50 183 LEU A CA 1
ATOM 1464 C C . LEU A 1 183 ? -27.916 1.699 46.138 1.00 89.50 183 LEU A C 1
ATOM 1466 O O . LEU A 1 183 ? -27.644 2.061 44.994 1.00 89.50 183 LEU A O 1
ATOM 1470 N N . LYS A 1 184 ? -27.750 2.500 47.197 1.00 89.88 184 LYS A N 1
ATOM 1471 C CA . LYS A 1 184 ? -27.213 3.861 47.093 1.00 89.88 184 LYS A CA 1
ATOM 1472 C C . LYS A 1 184 ? -25.738 3.850 46.682 1.00 89.88 184 LYS A C 1
ATOM 1474 O O . LYS A 1 184 ? -25.382 4.511 45.711 1.00 89.88 184 LYS A O 1
ATOM 1479 N N . GLU A 1 185 ? -24.918 3.055 47.362 1.00 90.06 185 GLU A N 1
ATOM 1480 C CA . GLU A 1 185 ? -23.485 2.912 47.075 1.00 90.06 185 GLU A CA 1
ATOM 1481 C C . GLU A 1 185 ? -23.245 2.312 45.681 1.00 90.06 185 GLU A C 1
ATOM 1483 O O . GLU A 1 185 ? -22.409 2.797 44.922 1.00 90.06 185 GLU A O 1
ATOM 1488 N N . PHE A 1 186 ? -24.064 1.333 45.288 1.00 90.44 186 PHE A N 1
ATOM 1489 C CA . PHE A 1 186 ? -24.107 0.797 43.931 1.00 90.44 186 PHE A CA 1
ATOM 1490 C C . PHE A 1 186 ? -24.404 1.889 42.899 1.00 90.44 186 PHE A C 1
ATOM 1492 O O . PHE A 1 186 ? -23.695 1.990 41.904 1.00 90.44 186 PHE A O 1
ATOM 1499 N N . SER A 1 187 ? -25.419 2.729 43.132 1.00 91.00 187 SER A N 1
ATOM 1500 C CA . SER A 1 187 ? -25.791 3.790 42.189 1.00 91.00 187 SER A CA 1
ATOM 1501 C C . SER A 1 187 ? -24.706 4.861 42.035 1.00 91.00 187 SER A C 1
ATOM 1503 O O . SER A 1 187 ? -24.457 5.324 40.923 1.00 91.00 187 SER A O 1
ATOM 1505 N N . GLU A 1 188 ? -24.024 5.221 43.125 1.00 92.62 188 GLU A N 1
ATOM 1506 C CA . GLU A 1 188 ? -22.915 6.180 43.115 1.00 92.62 188 GLU A CA 1
ATOM 1507 C C . GLU A 1 188 ? -21.703 5.604 42.373 1.00 92.62 188 GLU A C 1
ATOM 1509 O O . GLU A 1 188 ? -21.113 6.276 41.525 1.00 92.62 188 GLU A O 1
ATOM 1514 N N . ARG A 1 189 ? -21.380 4.330 42.620 1.00 89.31 189 ARG A N 1
ATOM 1515 C CA . ARG A 1 189 ? -20.252 3.641 41.986 1.00 89.31 189 ARG A CA 1
ATOM 1516 C C . ARG A 1 189 ? -20.500 3.325 40.511 1.00 89.31 189 ARG A C 1
ATOM 1518 O O . ARG A 1 189 ? -19.607 3.527 39.697 1.00 89.31 189 ARG A O 1
ATOM 1525 N N . LEU A 1 190 ? -21.718 2.917 40.150 1.00 90.38 190 LEU A N 1
ATOM 1526 C CA . LEU A 1 190 ? -22.128 2.721 38.757 1.00 90.38 190 LEU A CA 1
ATOM 1527 C C . LEU A 1 190 ? -22.038 4.032 37.976 1.00 90.38 190 LEU A C 1
ATOM 1529 O O . LEU A 1 190 ? -21.555 4.048 36.848 1.00 90.38 190 LEU A O 1
ATOM 1533 N N . ARG A 1 191 ? -22.476 5.141 38.581 1.00 91.19 191 ARG A N 1
ATOM 1534 C CA . ARG A 1 191 ? -22.370 6.463 37.965 1.00 91.19 191 ARG A CA 1
ATOM 1535 C C . ARG A 1 191 ? -20.914 6.869 37.756 1.00 91.19 191 ARG A C 1
ATOM 1537 O O . ARG A 1 191 ? -20.580 7.307 36.665 1.00 91.19 191 ARG A O 1
ATOM 1544 N N . ALA A 1 192 ? -20.050 6.649 38.746 1.00 89.25 192 ALA A N 1
ATOM 1545 C CA . ALA A 1 192 ? -18.621 6.928 38.624 1.00 89.25 192 ALA A CA 1
ATOM 1546 C C . ALA A 1 192 ? -17.940 6.091 37.523 1.00 89.25 192 ALA A C 1
ATOM 1548 O O . ALA A 1 192 ? -17.132 6.625 36.769 1.00 89.25 192 ALA A O 1
ATOM 1549 N N . GLU A 1 193 ? -18.283 4.807 37.391 1.00 86.50 193 GLU A N 1
ATOM 1550 C CA . GLU A 1 193 ? -17.744 3.939 36.332 1.00 86.50 193 GLU A CA 1
ATOM 1551 C C . GLU A 1 193 ? -18.264 4.321 34.938 1.00 86.50 193 GLU A C 1
ATOM 1553 O O . GLU A 1 193 ? -17.498 4.333 33.976 1.00 86.50 193 GLU A O 1
ATOM 1558 N N . ILE A 1 194 ? -19.539 4.707 34.813 1.00 88.19 194 ILE A N 1
ATOM 1559 C CA . ILE A 1 194 ? -20.091 5.225 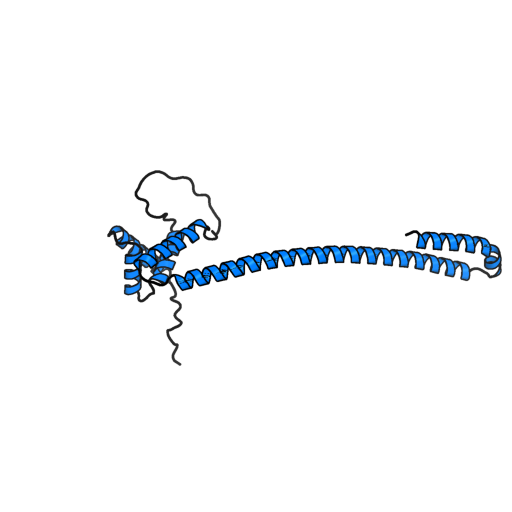33.550 1.00 88.19 194 ILE A CA 1
ATOM 1560 C C . ILE A 1 194 ? -19.422 6.552 33.177 1.00 88.19 194 ILE A C 1
ATOM 1562 O O . ILE A 1 194 ? -18.993 6.718 32.036 1.00 88.19 194 ILE A O 1
ATOM 1566 N N . ASP A 1 195 ? -19.283 7.475 34.128 1.00 89.06 195 ASP A N 1
ATOM 1567 C CA . ASP A 1 195 ? -18.625 8.762 33.900 1.00 89.06 195 ASP A CA 1
ATOM 1568 C C . ASP A 1 195 ? -17.143 8.556 33.523 1.00 89.06 195 ASP A C 1
ATOM 1570 O O . ASP A 1 195 ? -16.646 9.197 32.598 1.00 89.06 195 ASP A O 1
ATOM 1574 N N . SER A 1 196 ? -16.452 7.597 34.151 1.00 85.38 196 SER A N 1
ATOM 1575 C CA . SER A 1 196 ? -15.075 7.224 33.798 1.00 85.38 196 SER A CA 1
ATOM 1576 C C . SER A 1 196 ? -14.959 6.552 32.425 1.00 85.38 196 SER A C 1
ATOM 1578 O O . SER A 1 196 ? -13.929 6.696 31.766 1.00 85.38 196 SER A O 1
ATOM 1580 N N . ALA A 1 197 ? -15.973 5.802 31.991 1.00 81.88 197 ALA A N 1
ATOM 1581 C CA . ALA A 1 197 ? -16.001 5.180 30.670 1.00 81.88 197 ALA A CA 1
ATOM 1582 C C . ALA A 1 197 ? -16.293 6.199 29.555 1.00 81.88 197 ALA A C 1
ATOM 1584 O O . ALA A 1 197 ? -15.796 6.033 28.446 1.00 81.88 197 ALA A O 1
ATOM 1585 N N . MET A 1 198 ? -17.066 7.248 29.858 1.00 79.75 198 MET A N 1
ATOM 1586 C CA . MET A 1 198 ? -17.468 8.300 28.914 1.00 79.75 198 MET A CA 1
ATOM 1587 C C . MET A 1 198 ? -16.480 9.474 28.827 1.00 79.75 198 MET A C 1
ATOM 1589 O O . MET A 1 198 ? -16.551 10.256 27.882 1.00 79.75 198 MET A O 1
ATOM 1593 N N . ALA A 1 199 ? -15.584 9.632 29.805 1.00 75.69 199 ALA A N 1
ATOM 1594 C CA . ALA A 1 199 ? -14.589 10.707 29.838 1.00 75.69 199 ALA A CA 1
ATOM 1595 C C . ALA A 1 199 ? -13.337 10.452 28.968 1.00 75.69 199 ALA A C 1
ATOM 1597 O O . ALA A 1 199 ? -12.456 11.314 28.933 1.00 75.69 199 ALA A O 1
ATOM 1598 N N . ASN A 1 200 ? -13.250 9.298 28.291 1.00 55.00 200 ASN A N 1
ATOM 1599 C CA . ASN A 1 200 ? -12.110 8.879 27.463 1.00 55.00 200 ASN A CA 1
ATOM 1600 C C . ASN A 1 200 ? -12.413 8.905 25.966 1.00 55.00 200 ASN A C 1
ATOM 1602 O O . ASN A 1 200 ? -13.475 8.376 25.573 1.00 55.00 200 ASN A O 1
#

pLDDT: mean 74.38, std 18.29, range [31.31, 95.0]

Secondary structure (DSSP, 8-state):
----TT-------HHHHHHHHHHHHHHHHTT--HHHHHHHHHHHTTS-HHHHHHHHHHHHHHHT----PSP------PPP-------HHHHHHHHHHHHHHHHHH----HHHHHHHHHHHHHHHHHHHHHHHHHHHHHHHHHHHHHHHHHHHHHHHHHHHHHHHHHHHHHHHHS-HHHHHHTHHHHHHHHHHHHHHHH--